Protein 6QRL (pdb70)

Radius of gyration: 19.52 Å; Cα contacts (8 Å, |Δi|>4): 516; chains: 2; bounding box: 52×49×50 Å

B-factor: mean 41.12, std 10.33, range [27.03, 91.19]

Sequence (240 aa):
AAPLEGRNVAIASPNAIVRAATARQIEAAGGRAYAAVDIASALAGAPADAVLLIDAALSGPRGALKPPAGRRSVVLLTPEQRDRIDRLKAAGFSGYLIKPLRAASLVAQVLQAVTADGVDDRIAAPLEGRNVAIASPNAIVRAATARQIEAAGGRAYAAVDIASALAGAPADAVLLIDAALSGPRGALKPPAGRRSVVLLTPEQRDRIDRLKAAGFSGYLIKPLRAASLVAQVLQAVTAD

InterPro domains:
  IPR001789 Signal transduction response regulator, receiver domain [PF00072] (382-491)
  IPR001789 Signal transduction response regulator, receiver domain [PS50110] (250-356)
  IPR001789 Signal transduction response regulator, receiver domain [PS50110] (381-495)
  IPR001789 Signal transduction response regulator, receiver domain [SM00448] (249-352)
  IPR001789 Signal transduction response regulator, receiver domain [SM00448] (380-491)
  IPR003594 Histidine kinase/HSP90-like ATPase domain [PF02518] (125-235)
  IPR003594 Histidine kinase/HSP90-like ATPase domain [SM00387] (124-236)
  IPR003661 Signal transduction histidine kinase, dimerisation/phosphoacceptor domain [PF00512] (16-77)
  IPR003661 Signal transduction histidine kinase, dimerisation/phosphoacceptor domain [SM00388] (13-78)
  IPR003661 Signal transduction histidine kinase, dimerisation/phosphoacceptor domain [cd00082] (16-74)
  IPR004358 Signal transduction histidine kinase-related protein, C-terminal [PR00344] (161-175)
  IPR004358 Signal transduction histidine kinase-related protein, C-terminal [PR00344] (179-189)
  IPR004358 Signal transduction histidine kinase-related protein, C-terminal [PR00344] (196-214)
  IPR004358 Signal transduction histidine kinase-related protein, C-terminal [PR00344] (220-233)
  IPR005467 Histidine kinase domain [PS50109] (20-236)
  IPR01100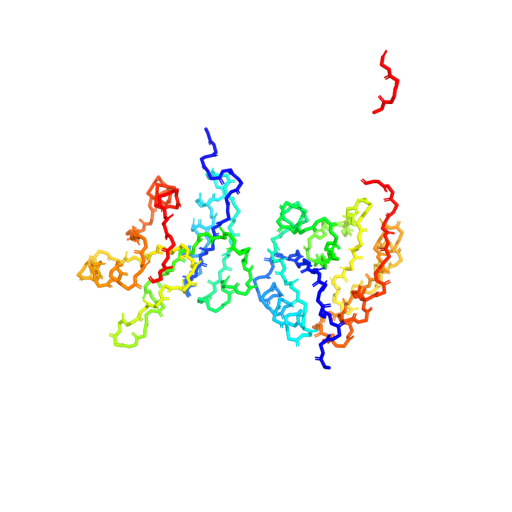6 CheY-like superfamily [SSF52172] (245-357)
  IPR011006 CheY-like superfamily [SSF52172] (378-495)
  IPR036097 Signal transduction histidine kinase, dimerisation/phosphoacceptor domain superfamily [SSF47384] (16-77)
  IPR036890 Histidine kinase/HSP90-like ATPase superfamily [G3DSA:3.30.565.10] (78-238)
  IPR0368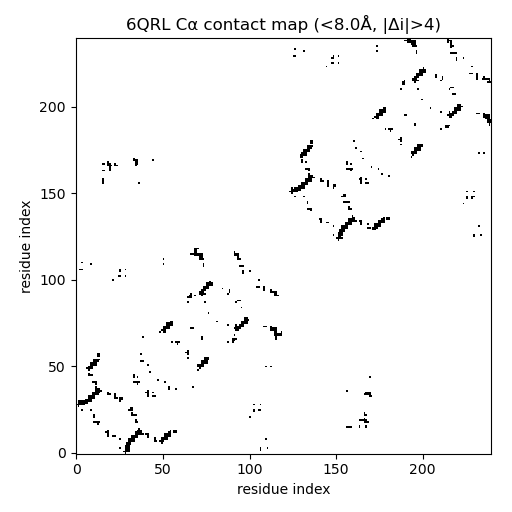90 Histidine kinase/HSP90-like ATPase superfamily [SSF55874] (67-234)

Organism: Caulobacter vibrioides (strain ATCC 19089 / CIP 103742 / CB 15) (NCBI:txid190650)

Foldseek 3Di:
DQLQAPAAAEEADLDPCLQVVVQVLQVVSNHHYFYHPHQVRSCVTTPPQYEYEYEQVRADPVSDDADDAFHFYEYEEAPVCVVCQVVVVVSFHQYYAHPVGDSVVVSVCRVRTDGGHDHDPPD/DLLQAPAEAEEADLDPVLLVVVQVLQVVSNYHYHYHPHDVCRCVGTDPQYEYEYEQVNAPPVSDDADDAFHFYEYEDEPVCVVCFVVVVVSFHQYYAYPVGDSVNSSVSRVRTDGGD

Secondary structure (DSSP, 8-state):
--TTTT-EEEEE-S-HHHHHHHHHHHHHTT-EEEEESSHHHHHHHS-TT-EEEEEGGGS-TT---PPPTTSBEEEEE-GGGGGGHHHHHHHT--EEEESSPPHHHHHHHHHT--BPS------/--TTTT-EEEEE-S-HHHHHHHHHHHHHTT-EEEEESSHHHHHHHS-TT-EEEEEGGG--TT---PPPTTSBEEEEE-GGGGGGHHHHHHHT--EEEESSPPHHHHHHHHHH--B--

Solvent-accessible surface area: 12494 Å² total; per-residue (Å²): 150,51,66,0,129,53,111,23,0,0,0,0,0,72,66,30,138,29,8,5,50,4,1,121,45,0,104,89,10,24,7,129,26,56,9,3,25,42,37,66,12,1,72,95,48,12,46,90,104,1,13,1,0,1,1,4,60,48,24,32,156,217,5,36,12,141,11,19,56,28,40,109,1,0,2,0,0,38,63,139,36,115,129,62,41,121,120,5,105,93,46,19,5,19,7,76,5,44,44,127,27,186,53,81,45,1,19,35,47,6,78,117,8,86,64,9,137,64,174,161,147,218,213,152,46,62,0,126,66,65,25,0,0,0,1,0,70,74,64,141,29,50,66,34,3,23,152,24,0,87,89,12,25,2,68,12,4,35,5,85,55,38,56,17,4,68,18,3,8,19,84,97,2,0,2,0,1,1,3,60,45,28,34,153,237,10,75,12,165,7,14,84,40,37,101,0,0,2,0,0,42,71,146,34,116,128,52,26,122,123,6,102,92,60,20,5,25,5,72,5,48,41,129,26,186,50,79,42,0,21,38,50,0,79,117,6,98,72,7,166

Nearest PDB structures (foldseek):
  6qrl-assembly2_B  TM=1.000E+00  e=4.612E-23  Caulobacter vibrioides CB15
  6qrj-assembly1_A-2  TM=9.540E-01  e=2.800E-18  Caulobacter vibrioides CB15
  1oxk-assembly1_B  TM=7.113E-01  e=3.167E-03  Saccharomyces cerevisiae
  4qyw-assembly1_A  TM=7.767E-01  e=2.687E-02  Thermotoga maritima MSB8
  2qr3-assembly1_A  TM=7.274E-01  e=1.707E-02  Bacteroides fragilis YCH46

Structure (mmCIF, N/CA/C/O backbone):
data_6QRL
#
_entry.id   6QRL
#
_cell.length_a   55.110
_cell.length_b   55.110
_cell.length_c   179.661
_cell.angle_alpha   90.000
_cell.angle_beta   90.000
_cell.angle_gamma   120.000
#
_symmetry.space_group_name_H-M   'P 32 2 1'
#
loop_
_entity.id
_entity.type
_entity.pdbx_description
1 polymer 'Hybrid kinase'
2 non-polymer "9,9'-[(2R,3R,3aS,5S,7aR,9R,10R,10aS,12S,14aR)-3,5,10,12-tetrahydroxy-5,12-dioxidooctahydro-2H,7H-difuro[3,2-d:3',2'-j][1,3,7,9,2,8]tetraoxadiphosphacyclododecine-2,9-diyl]bis(2-amino-1,9-dihydro-6H-purin-6-one)"
3 non-polymer 'SULFATE ION'
4 water water
#
loop_
_atom_site.group_PDB
_atom_site.id
_atom_site.type_symbol
_atom_site.label_atom_id
_atom_site.label_alt_id
_atom_site.label_comp_id
_atom_site.label_asym_id
_atom_site.label_entity_id
_atom_site.label_seq_id
_atom_site.pdbx_PDB_ins_code
_atom_site.Cartn_x
_atom_site.Cartn_y
_atom_site.Cartn_z
_atom_site.occupancy
_atom_site.B_iso_or_equiv
_atom_site.auth_seq_id
_atom_site.auth_comp_id
_atom_site.auth_asym_id
_atom_site.auth_atom_id
_atom_site.pdbx_PDB_model_num
ATOM 1 N N . ALA A 1 1 ? 5.942 15.046 82.681 1.00 88.82 243 ALA A N 1
ATOM 2 C CA . ALA A 1 1 ? 5.129 16.276 82.429 1.00 84.84 243 ALA A CA 1
ATOM 3 C C . ALA A 1 1 ? 6.028 17.465 82.018 1.00 83.22 243 ALA A C 1
ATOM 4 O O . ALA A 1 1 ? 5.533 18.613 82.107 1.00 88.58 243 ALA A O 1
ATOM 6 N N . ALA A 1 2 ? 7.277 17.223 81.572 1.00 78.00 244 ALA A N 1
ATOM 7 C CA . ALA A 1 2 ? 8.202 18.240 81.001 1.00 67.89 244 ALA A CA 1
ATOM 8 C C . ALA A 1 2 ? 8.734 17.744 79.659 1.00 62.25 244 ALA A C 1
ATOM 9 O O . ALA A 1 2 ? 9.917 17.399 79.531 1.00 60.08 244 ALA A O 1
ATOM 11 N N . PRO A 1 3 ? 7.875 17.673 78.619 1.00 56.42 245 PRO A N 1
ATOM 12 C CA . PRO A 1 3 ? 8.285 17.084 77.341 1.00 54.07 245 PRO A CA 1
ATOM 13 C C . PRO A 1 3 ? 9.346 17.905 76.591 1.00 51.27 245 PRO A C 1
ATOM 14 O O . PRO A 1 3 ? 9.951 17.370 75.709 1.00 49.87 245 PRO A O 1
ATOM 18 N N . LEU A 1 4 ? 9.553 19.176 76.955 1.00 50.56 246 LEU A N 1
ATOM 19 C CA . LEU A 1 4 ? 10.590 20.040 76.321 1.00 50.24 246 LEU A CA 1
ATOM 20 C C . LEU A 1 4 ? 11.814 20.199 77.236 1.00 54.20 246 LEU A C 1
ATOM 21 O O . LEU A 1 4 ? 12.626 21.132 76.966 1.00 57.43 246 LEU A O 1
ATOM 26 N N . GLU A 1 5 ? 11.974 19.370 78.272 1.00 55.06 247 GLU A N 1
ATOM 27 C CA . GLU A 1 5 ? 13.183 19.453 79.146 1.00 58.35 247 GLU A CA 1
ATOM 28 C C . GLU A 1 5 ? 14.450 19.454 78.265 1.00 54.60 247 GLU A C 1
ATOM 29 O O . GLU A 1 5 ? 14.611 18.555 77.455 1.00 51.03 247 GLU A O 1
ATOM 35 N N . GLY A 1 6 ? 15.301 20.469 78.417 1.00 54.39 248 GLY A N 1
ATOM 36 C CA . GLY A 1 6 ? 16.618 20.553 77.761 1.00 55.03 248 GLY A CA 1
ATOM 37 C C . GLY A 1 6 ? 16.500 21.035 76.323 1.00 54.71 248 GLY A C 1
ATOM 38 O O . GLY A 1 6 ? 17.483 20.824 75.567 1.00 57.18 248 GLY A O 1
ATOM 39 N N . ARG A 1 7 ? 15.335 21.572 75.916 1.00 48.19 249 ARG A N 1
ATOM 40 C CA . ARG A 1 7 ? 15.153 22.097 74.540 1.00 46.08 249 ARG A CA 1
ATOM 41 C C . ARG A 1 7 ? 15.117 23.628 74.564 1.00 43.70 249 ARG A C 1
ATOM 42 O O . ARG A 1 7 ? 14.498 24.198 75.488 1.00 42.70 249 ARG A O 1
ATOM 50 N N . ASN A 1 8 ? 15.772 24.249 73.583 1.00 42.18 250 ASN A N 1
ATOM 51 C CA . ASN A 1 8 ? 15.782 25.716 73.376 1.00 39.55 250 ASN A CA 1
ATOM 52 C C . ASN A 1 8 ? 14.778 26.082 72.279 1.00 37.47 250 ASN A C 1
ATOM 53 O O . ASN A 1 8 ? 14.774 25.439 71.225 1.00 36.10 250 ASN A O 1
ATOM 58 N N . VAL A 1 9 ? 13.930 27.073 72.545 1.00 36.00 251 VAL A N 1
ATOM 59 C CA . VAL A 1 9 ? 12.884 27.531 71.585 1.00 34.40 251 VAL A CA 1
ATOM 60 C C . VAL A 1 9 ? 12.869 29.057 71.599 1.00 33.15 251 VAL A C 1
ATOM 61 O O . VAL A 1 9 ? 12.639 29.625 72.696 1.00 33.49 251 VAL A O 1
ATOM 65 N N . ALA A 1 10 ? 13.098 29.681 70.449 1.00 32.84 252 ALA A N 1
ATOM 66 C CA . ALA A 1 10 ? 12.949 31.145 70.224 1.00 33.88 252 ALA A CA 1
ATOM 67 C C . ALA A 1 10 ? 11.525 31.470 69.774 1.00 33.64 252 ALA A C 1
ATOM 68 O O . ALA A 1 10 ? 10.901 30.630 69.059 1.00 31.69 252 ALA A O 1
ATOM 70 N N . ILE A 1 11 ? 11.015 32.635 70.165 1.00 34.21 253 ILE A N 1
ATOM 71 C CA . ILE A 1 11 ? 9.733 33.203 69.639 1.00 32.25 253 ILE A CA 1
ATOM 72 C C . ILE A 1 11 ? 10.059 34.579 69.059 1.00 33.28 253 ILE A C 1
ATOM 73 O O . ILE A 1 11 ? 10.475 35.445 69.811 1.00 33.39 253 ILE A O 1
ATOM 78 N N . ALA A 1 12 ? 10.031 34.691 67.735 1.00 31.05 254 ALA A N 1
ATOM 79 C CA . ALA A 1 12 ? 10.160 35.957 66.980 1.00 29.57 254 ALA A CA 1
ATOM 80 C C . ALA A 1 12 ? 8.762 36.498 66.685 1.00 29.12 254 ALA A C 1
ATOM 81 O O . ALA A 1 12 ? 8.012 35.902 65.892 1.00 30.98 254 ALA A O 1
ATOM 83 N N . SER A 1 13 ? 8.376 37.575 67.340 1.00 30.72 255 SER A N 1
ATOM 84 C CA . SER A 1 13 ? 7.055 38.211 67.134 1.00 29.97 255 SER A CA 1
ATOM 85 C C . SER A 1 13 ? 7.156 39.687 67.466 1.00 29.57 255 SER A C 1
ATOM 86 O O . SER A 1 13 ? 7.750 40.045 68.489 1.00 30.92 255 SER A O 1
ATOM 89 N N . PRO A 1 14 ? 6.502 40.559 66.673 1.00 29.24 256 PRO A N 1
ATOM 90 C CA . PRO A 1 14 ? 6.449 41.987 66.996 1.00 30.18 256 PRO A CA 1
ATOM 91 C C . PRO A 1 14 ? 5.400 42.266 68.081 1.00 31.74 256 PRO A C 1
ATOM 92 O O . PRO A 1 14 ? 5.314 43.368 68.498 1.00 30.91 256 PRO A O 1
ATOM 96 N N . ASN A 1 15 ? 4.605 41.260 68.468 1.00 32.38 257 ASN A N 1
ATOM 97 C CA . ASN A 1 15 ? 3.474 41.403 69.428 1.00 33.20 257 ASN A CA 1
ATOM 98 C C . ASN A 1 15 ? 3.934 40.997 70.836 1.00 32.72 257 ASN A C 1
ATOM 99 O O . ASN A 1 15 ? 4.305 39.833 71.023 1.00 30.57 257 ASN A O 1
ATOM 104 N N . ALA A 1 16 ? 3.899 41.918 71.805 1.00 33.75 258 ALA A N 1
ATOM 105 C CA . ALA A 1 16 ? 4.367 41.711 73.199 1.00 35.15 258 ALA A CA 1
ATOM 106 C C . ALA A 1 16 ? 3.586 40.556 73.856 1.00 35.11 258 ALA A C 1
ATOM 107 O O . ALA A 1 16 ? 4.206 39.735 74.558 1.00 31.86 258 ALA A O 1
ATOM 109 N N . ILE A 1 17 ? 2.270 40.500 73.625 1.00 33.95 259 ILE A N 1
ATOM 110 C CA . ILE A 1 17 ? 1.368 39.492 74.250 1.00 35.32 259 ILE A CA 1
ATOM 111 C C . ILE A 1 17 ? 1.732 38.114 73.687 1.00 32.88 259 ILE A C 1
ATOM 112 O O . ILE A 1 17 ? 1.807 37.170 74.458 1.00 33.23 259 ILE A O 1
ATOM 117 N N . VAL A 1 18 ? 1.964 37.993 72.385 1.00 31.79 260 VAL A N 1
ATOM 118 C CA . VAL A 1 18 ? 2.340 36.683 71.784 1.00 32.12 260 VAL A CA 1
ATOM 119 C C . VAL A 1 18 ? 3.720 36.283 72.317 1.00 31.47 260 VAL A C 1
ATOM 120 O O . VAL A 1 18 ? 3.911 35.095 72.630 1.00 33.68 260 VAL A O 1
ATOM 124 N N . ARG A 1 19 ? 4.687 37.202 72.386 1.00 31.23 261 ARG A N 1
ATOM 125 C CA . ARG A 1 19 ? 6.048 36.797 72.871 1.00 30.51 261 ARG A CA 1
ATOM 126 C C . ARG A 1 19 ? 5.919 36.276 74.311 1.00 31.59 261 ARG A C 1
ATOM 127 O O . ARG A 1 19 ? 6.482 35.256 74.576 1.00 32.85 261 ARG A O 1
ATOM 135 N N . ALA A 1 20 ? 5.207 36.978 75.203 1.00 34.36 262 ALA A N 1
ATOM 136 C CA . ALA A 1 20 ? 5.100 36.613 76.639 1.00 34.83 262 ALA A CA 1
ATOM 137 C C . ALA A 1 20 ? 4.301 35.310 76.806 1.00 34.07 262 ALA A C 1
ATOM 138 O O . ALA A 1 20 ? 4.767 34.442 77.568 1.00 33.08 262 ALA A O 1
ATOM 140 N N . ALA A 1 21 ? 3.160 35.177 76.119 1.00 34.46 263 ALA A N 1
ATOM 141 C CA . ALA A 1 21 ? 2.299 33.974 76.188 1.00 35.56 263 ALA A CA 1
ATOM 142 C C . ALA A 1 21 ? 3.050 32.747 75.677 1.00 33.39 263 ALA A C 1
ATOM 143 O O . ALA A 1 21 ? 2.914 31.678 76.312 1.00 34.24 263 ALA A O 1
ATOM 145 N N . THR A 1 22 ? 3.731 32.855 74.547 1.00 33.44 264 THR A N 1
ATOM 146 C CA . THR A 1 22 ? 4.463 31.718 73.942 1.00 32.56 264 THR A CA 1
ATOM 147 C C . THR A 1 22 ? 5.645 31.366 74.851 1.00 32.79 264 THR A C 1
ATOM 148 O O . THR A 1 22 ? 5.824 30.170 75.123 1.00 32.39 264 THR A O 1
ATOM 152 N N . ALA A 1 23 ? 6.387 32.350 75.366 1.00 32.66 265 ALA A N 1
ATOM 153 C CA . ALA A 1 23 ? 7.500 32.069 76.313 1.00 34.43 265 ALA A CA 1
ATOM 154 C C . ALA A 1 23 ? 6.963 31.330 77.557 1.00 35.25 265 ALA A C 1
ATOM 155 O O . ALA A 1 23 ? 7.598 30.337 77.997 1.00 36.84 265 ALA A O 1
ATOM 157 N N . ARG A 1 24 ? 5.808 31.732 78.097 1.00 35.15 266 ARG A N 1
ATOM 158 C CA . ARG A 1 24 ? 5.230 31.040 79.285 1.00 37.68 266 ARG A CA 1
ATOM 159 C C . ARG A 1 24 ? 4.855 29.588 78.926 1.00 36.41 266 ARG A C 1
ATOM 160 O O . ARG A 1 24 ? 5.106 28.715 79.766 1.00 34.90 266 ARG A O 1
ATOM 168 N N . GLN A 1 25 ? 4.320 29.326 77.718 1.00 36.90 267 GLN A N 1
ATOM 169 C CA . GLN A 1 25 ? 3.964 27.954 77.257 1.00 35.69 267 GLN A CA 1
ATOM 170 C C . GLN A 1 25 ? 5.232 27.123 77.089 1.00 35.51 267 GLN A C 1
ATOM 171 O O . GLN A 1 25 ? 5.212 25.966 77.540 1.00 35.30 267 GLN A O 1
ATOM 177 N N . ILE A 1 26 ? 6.305 27.701 76.526 1.00 34.32 268 ILE A N 1
ATOM 178 C CA . ILE A 1 26 ? 7.581 26.957 76.323 1.00 34.80 268 ILE A CA 1
ATOM 179 C C . ILE A 1 26 ? 8.079 26.509 77.698 1.00 38.46 268 ILE A C 1
ATOM 180 O O . ILE A 1 26 ? 8.389 25.332 77.833 1.00 37.44 268 ILE A O 1
ATOM 185 N N . GLU A 1 27 ? 8.132 27.438 78.671 1.00 40.17 269 GLU A N 1
ATOM 186 C CA . GLU A 1 27 ? 8.742 27.171 79.995 1.00 44.79 269 GLU A CA 1
ATOM 187 C C . GLU A 1 27 ? 7.871 26.206 80.813 1.00 44.05 269 GLU A C 1
ATOM 188 O O . GLU A 1 27 ? 8.463 25.379 81.510 1.00 44.41 269 GLU A O 1
ATOM 194 N N . ALA A 1 28 ? 6.540 26.287 80.735 1.00 41.80 270 ALA A N 1
ATOM 195 C CA . ALA A 1 28 ? 5.613 25.385 81.468 1.00 42.86 270 ALA A CA 1
ATOM 196 C C . ALA A 1 28 ? 5.761 23.933 80.970 1.00 42.24 270 ALA A C 1
ATOM 197 O O . ALA A 1 28 ? 5.561 23.018 81.787 1.00 43.22 270 ALA A O 1
ATOM 199 N N . ALA A 1 29 ? 6.146 23.731 79.705 1.00 41.72 271 ALA A N 1
ATOM 200 C CA . ALA A 1 29 ? 6.453 22.419 79.091 1.00 42.65 271 ALA A CA 1
ATOM 201 C C . ALA A 1 29 ? 7.903 21.986 79.382 1.00 44.80 271 ALA A C 1
ATOM 202 O O . ALA A 1 29 ? 8.290 20.903 78.909 1.00 46.69 271 ALA A O 1
ATOM 204 N N . GLY A 1 30 ? 8.674 22.761 80.151 1.00 44.18 272 GLY A N 1
ATOM 205 C CA . GLY A 1 30 ? 10.042 22.418 80.589 1.00 45.97 272 GLY A CA 1
ATOM 206 C C . GLY A 1 30 ? 11.133 22.955 79.671 1.00 45.91 272 GLY A C 1
ATOM 207 O O . GLY A 1 30 ? 12.306 22.706 79.957 1.00 49.00 272 GLY A O 1
ATOM 208 N N . GLY A 1 31 ? 10.791 23.687 78.611 1.00 45.14 273 GLY A N 1
ATOM 209 C CA . GLY A 1 31 ? 11.774 24.246 77.659 1.00 44.01 273 GLY A CA 1
ATOM 210 C C . GLY A 1 31 ? 12.394 25.539 78.156 1.00 43.46 273 GLY A C 1
ATOM 211 O O . GLY A 1 31 ? 11.925 26.060 79.180 1.00 42.38 273 GLY A O 1
ATOM 212 N N . ARG A 1 32 ? 13.408 26.041 77.444 1.00 44.50 274 ARG A N 1
ATOM 213 C CA . ARG A 1 32 ? 14.000 27.391 77.671 1.00 45.85 274 ARG A CA 1
ATOM 214 C C . ARG A 1 32 ? 13.580 28.305 76.519 1.00 41.97 274 ARG A C 1
ATOM 215 O O . ARG A 1 32 ? 13.812 27.909 75.348 1.00 38.38 274 ARG A O 1
ATOM 223 N N . ALA A 1 33 ? 12.999 29.468 76.852 1.00 39.33 275 ALA A N 1
ATOM 224 C CA . ALA A 1 33 ? 12.375 30.424 75.904 1.00 38.14 275 ALA A CA 1
ATOM 225 C C . ALA A 1 33 ? 13.332 31.582 75.612 1.00 36.14 275 ALA A C 1
ATOM 226 O O . ALA A 1 33 ? 13.927 32.082 76.559 1.00 36.30 275 ALA A O 1
ATOM 228 N N . TYR A 1 34 ? 13.460 31.970 74.345 1.00 33.26 276 TYR A N 1
ATOM 229 C CA . TYR A 1 34 ? 14.289 33.104 73.852 1.00 34.98 276 TYR A CA 1
ATOM 230 C C . TYR A 1 34 ? 13.384 34.052 73.052 1.00 33.89 276 TYR A C 1
ATOM 231 O O . TYR A 1 34 ? 13.096 33.756 71.893 1.00 34.06 276 TYR A O 1
ATOM 240 N N . ALA A 1 35 ? 12.882 35.119 73.686 1.00 33.44 277 ALA A N 1
ATOM 241 C CA . ALA A 1 35 ? 11.911 36.061 73.074 1.00 33.51 277 ALA A CA 1
ATOM 242 C C . ALA A 1 35 ? 12.662 37.071 72.206 1.00 34.02 277 ALA A C 1
ATOM 243 O O . ALA A 1 35 ? 13.683 37.577 72.660 1.00 33.74 277 ALA A O 1
ATOM 245 N N . ALA A 1 36 ? 12.194 37.339 70.995 1.00 33.16 278 ALA A N 1
ATOM 246 C CA . ALA A 1 36 ? 12.814 38.325 70.089 1.00 33.76 278 ALA A CA 1
ATOM 247 C C . ALA A 1 36 ? 11.751 39.071 69.280 1.00 32.13 278 ALA A C 1
ATOM 248 O O . ALA A 1 36 ? 10.655 38.501 69.044 1.00 30.37 278 ALA A O 1
ATOM 250 N N . VAL A 1 37 ? 12.062 40.275 68.793 1.00 32.07 279 VAL A N 1
ATOM 251 C CA . VAL A 1 37 ? 11.050 41.070 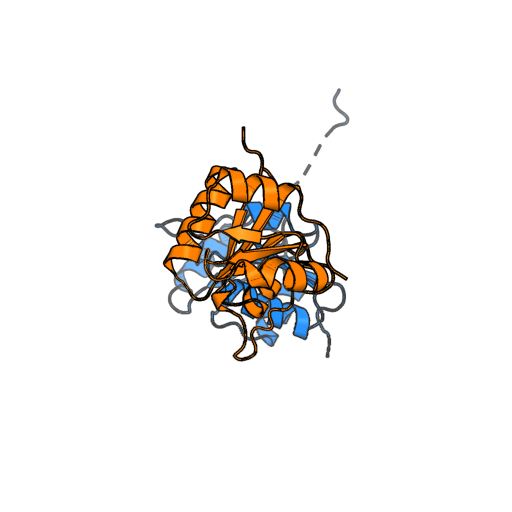68.027 1.00 34.24 279 VAL A CA 1
ATOM 252 C C . VAL A 1 37 ? 11.008 40.654 66.555 1.00 34.55 279 VAL A C 1
ATOM 253 O O . VAL A 1 37 ? 10.039 41.013 65.900 1.00 33.27 279 VAL A O 1
ATOM 257 N N . ASP A 1 38 ? 12.025 39.965 66.029 1.00 34.05 280 ASP A N 1
ATOM 258 C CA . ASP A 1 38 ? 12.062 39.621 64.570 1.00 35.40 280 ASP A CA 1
ATOM 259 C C . ASP A 1 38 ? 13.054 38.481 64.326 1.00 33.92 280 ASP A C 1
ATOM 260 O O . ASP A 1 38 ? 13.702 38.045 65.286 1.00 34.81 280 ASP A O 1
ATOM 265 N N . ILE A 1 39 ? 13.200 38.025 63.092 1.00 33.10 281 ILE A N 1
ATOM 266 C CA . ILE A 1 39 ? 14.080 36.869 62.777 1.00 34.32 281 ILE A CA 1
ATOM 267 C C . ILE A 1 39 ? 15.547 37.215 63.080 1.00 35.83 281 ILE A C 1
ATOM 268 O O . ILE A 1 39 ? 16.198 36.395 63.755 1.00 36.98 281 ILE A O 1
ATOM 273 N N . ALA A 1 40 ? 16.058 38.362 62.630 1.00 37.42 282 ALA A N 1
ATOM 274 C CA . ALA A 1 40 ? 17.473 38.731 62.903 1.00 38.70 282 ALA A CA 1
ATOM 275 C C . ALA A 1 40 ? 17.727 38.684 64.423 1.00 38.23 282 ALA A C 1
ATOM 276 O O . ALA A 1 40 ? 18.700 38.061 64.833 1.00 37.00 282 ALA A O 1
ATOM 278 N N . SER A 1 41 ? 16.847 39.238 65.262 1.00 37.30 283 SER A N 1
ATOM 279 C CA . SER A 1 41 ? 17.101 39.328 66.720 1.00 38.56 283 SER A CA 1
ATOM 280 C C . SER A 1 41 ? 16.986 37.933 67.352 1.00 37.49 283 SER A C 1
ATOM 281 O O . SER A 1 41 ? 17.701 37.631 68.310 1.00 36.56 283 SER A O 1
ATOM 284 N N . ALA A 1 42 ? 16.147 37.055 66.810 1.00 36.26 284 ALA A N 1
ATOM 285 C CA . ALA A 1 42 ? 16.033 35.640 67.234 1.00 35.22 284 ALA A CA 1
ATOM 286 C C . ALA A 1 42 ? 17.340 34.894 66.924 1.00 37.16 284 ALA A C 1
ATOM 287 O O . ALA A 1 42 ? 17.823 34.169 67.797 1.00 40.16 284 ALA A O 1
ATOM 289 N N . LEU A 1 43 ? 17.932 35.103 65.754 1.00 37.97 285 LEU A N 1
ATOM 290 C CA . LEU A 1 43 ? 19.226 34.468 65.390 1.00 40.23 285 LEU A CA 1
ATOM 291 C C . LEU A 1 43 ? 20.331 34.990 66.316 1.00 42.20 285 LEU A C 1
ATOM 292 O O . LEU A 1 43 ? 21.154 34.187 66.741 1.00 42.70 285 LEU A O 1
ATOM 297 N N . ALA A 1 44 ? 20.341 36.278 66.645 1.00 41.63 286 ALA A N 1
ATOM 298 C CA . ALA A 1 44 ? 21.420 36.887 67.461 1.00 42.70 286 ALA A CA 1
ATOM 299 C C . ALA A 1 44 ? 21.261 36.469 68.925 1.00 42.66 286 ALA A C 1
ATOM 300 O O . ALA A 1 44 ? 22.266 36.416 69.594 1.00 44.01 286 ALA A O 1
ATOM 302 N N . GLY A 1 45 ? 20.044 36.198 69.408 1.00 41.02 287 GLY A N 1
ATOM 303 C CA . GLY A 1 45 ? 19.749 36.082 70.850 1.00 42.98 287 GLY A CA 1
ATOM 304 C C . GLY A 1 45 ? 19.548 34.645 71.323 1.00 42.14 287 GLY A C 1
ATOM 305 O O . GLY A 1 45 ? 19.514 34.412 72.561 1.00 42.33 287 GLY A O 1
ATOM 306 N N . ALA A 1 46 ? 19.378 33.704 70.398 1.00 40.95 288 ALA A N 1
ATOM 307 C CA . ALA A 1 46 ? 19.035 32.310 70.763 1.00 41.12 288 ALA A CA 1
ATOM 308 C C . ALA A 1 46 ? 20.225 31.398 70.484 1.00 40.78 288 ALA A C 1
ATOM 309 O O . ALA A 1 46 ? 21.026 31.652 69.585 1.00 39.79 288 ALA A O 1
ATOM 311 N N . PRO A 1 47 ? 20.367 30.300 71.255 1.00 42.13 289 PRO A N 1
ATOM 312 C CA . PRO A 1 47 ? 21.395 29.300 70.974 1.00 42.50 289 PRO A CA 1
ATOM 313 C C . PRO A 1 47 ? 21.245 28.775 69.546 1.00 41.47 289 PRO A C 1
ATOM 314 O O . PRO A 1 47 ? 20.124 28.776 69.021 1.00 38.12 289 PRO A O 1
ATOM 318 N N . ALA A 1 48 ? 22.346 28.299 68.968 1.00 42.73 290 ALA A N 1
ATOM 319 C CA . ALA A 1 48 ? 22.422 27.778 67.584 1.00 44.13 290 ALA A CA 1
ATOM 320 C C . ALA A 1 48 ? 21.464 26.585 67.370 1.00 43.30 290 ALA A C 1
ATOM 321 O O . ALA A 1 48 ? 21.051 26.361 66.217 1.00 43.41 290 ALA A O 1
ATOM 323 N N . ASP A 1 49 ? 21.125 25.818 68.406 1.00 43.83 291 ASP A N 1
ATOM 324 C CA . ASP A 1 49 ? 20.236 24.631 68.243 1.00 44.75 291 ASP A CA 1
ATOM 325 C C . ASP A 1 49 ? 18.758 25.015 68.451 1.00 41.92 291 ASP A C 1
ATOM 326 O O . ASP A 1 49 ? 17.923 24.150 68.277 1.00 42.05 291 ASP A O 1
ATOM 331 N N . ALA A 1 50 ? 18.416 26.267 68.782 1.00 38.87 292 ALA A N 1
ATOM 332 C CA . ALA A 1 50 ? 17.016 26.619 69.133 1.00 37.08 292 ALA A CA 1
ATOM 333 C C . ALA A 1 50 ? 16.100 26.367 67.934 1.00 36.17 292 ALA A C 1
ATOM 334 O O . ALA A 1 50 ? 16.472 26.721 66.773 1.00 35.54 292 ALA A O 1
ATOM 336 N N . VAL A 1 51 ? 14.919 25.809 68.185 1.00 35.33 293 VAL A N 1
ATOM 337 C CA . VAL A 1 51 ? 13.819 25.827 67.175 1.00 34.18 293 VAL A CA 1
ATOM 338 C C . VAL A 1 51 ? 13.225 27.235 67.180 1.00 32.60 293 VAL A C 1
ATOM 339 O O . VAL A 1 51 ? 12.995 27.754 68.291 1.00 33.39 293 VAL A O 1
ATOM 343 N N . LEU A 1 52 ? 12.963 27.811 66.012 1.00 32.28 294 LEU A N 1
ATOM 344 C CA . LEU A 1 52 ? 12.470 29.206 65.855 1.00 31.59 294 LEU A CA 1
ATOM 345 C C . LEU A 1 52 ? 10.964 29.203 65.596 1.00 31.49 294 LEU A C 1
ATOM 346 O O . LEU A 1 52 ? 10.547 28.634 64.576 1.00 32.42 294 LEU A O 1
ATOM 351 N N . LEU A 1 53 ? 10.170 29.729 66.528 1.00 30.02 295 LEU A N 1
ATOM 352 C CA . LEU A 1 53 ? 8.731 29.992 66.298 1.00 31.16 295 LEU A CA 1
ATOM 353 C C . LEU A 1 53 ? 8.660 31.415 65.722 1.00 31.01 295 LEU A C 1
ATOM 354 O O . LEU A 1 53 ? 9.085 32.363 66.404 1.00 29.02 295 LEU A O 1
ATOM 359 N N . ILE A 1 54 ? 8.218 31.535 64.474 1.00 29.18 296 ILE A N 1
ATOM 360 C CA . ILE A 1 54 ? 8.221 32.815 63.719 1.00 29.58 296 ILE A CA 1
ATOM 361 C C . ILE A 1 54 ? 6.777 33.197 63.434 1.00 29.82 296 ILE A C 1
ATOM 362 O O . ILE A 1 54 ? 6.132 32.472 62.668 1.00 29.22 296 ILE A O 1
ATOM 367 N N . ASP A 1 55 ? 6.332 34.313 64.005 1.00 29.03 297 ASP A N 1
ATOM 368 C CA . ASP A 1 55 ? 4.986 34.909 63.816 1.00 30.31 297 ASP A CA 1
ATOM 369 C C . ASP A 1 55 ? 4.825 35.370 62.365 1.00 30.00 297 ASP A C 1
ATOM 370 O O . ASP A 1 55 ? 5.632 36.175 61.924 1.00 29.11 297 ASP A O 1
ATOM 375 N N . ALA A 1 56 ? 3.810 34.876 61.642 1.00 29.99 298 ALA A N 1
ATOM 376 C CA . ALA A 1 56 ? 3.489 35.337 60.266 1.00 31.12 298 ALA A CA 1
ATOM 377 C C . ALA A 1 56 ? 3.178 36.841 60.243 1.00 30.86 298 ALA A C 1
ATOM 378 O O . ALA A 1 56 ? 3.185 37.431 59.145 1.00 31.66 298 ALA A O 1
ATOM 380 N N . ALA A 1 57 ? 2.892 37.474 61.378 1.00 29.99 299 ALA A N 1
ATOM 381 C CA . ALA A 1 57 ? 2.836 38.949 61.459 1.00 32.21 299 ALA A CA 1
ATOM 382 C C . ALA A 1 57 ? 4.130 39.590 60.916 1.00 33.25 299 ALA A C 1
ATOM 383 O O . ALA A 1 57 ? 4.063 40.753 60.532 1.00 35.20 299 ALA A O 1
ATOM 385 N N . LEU A 1 58 ? 5.258 38.872 60.870 1.00 30.25 300 LEU A N 1
ATOM 386 C CA . LEU A 1 58 ? 6.540 39.405 60.331 1.00 32.10 300 LEU A CA 1
ATOM 387 C C . LEU A 1 58 ? 6.619 39.322 58.807 1.00 34.15 300 LEU A C 1
ATOM 388 O O . LEU A 1 58 ? 7.607 39.824 58.290 1.00 35.90 300 LEU A O 1
ATOM 393 N N . SER A 1 59 ? 5.658 38.698 58.130 1.00 34.22 301 SER A N 1
ATOM 394 C CA . SER A 1 59 ? 5.620 38.590 56.649 1.00 36.18 301 SER A CA 1
ATOM 395 C C . SER A 1 59 ? 5.647 40.000 56.040 1.00 35.78 301 SER A C 1
ATOM 396 O O . SER A 1 59 ? 5.174 40.930 56.705 1.00 33.34 301 SER A O 1
ATOM 399 N N . GLY A 1 60 ? 6.149 40.127 54.808 1.00 35.29 302 GLY A N 1
ATOM 400 C CA . GLY A 1 60 ? 5.950 41.304 53.951 1.00 38.21 302 GLY A CA 1
ATOM 401 C C . GLY A 1 60 ? 4.476 41.497 53.593 1.00 41.40 302 GLY A C 1
ATOM 402 O O . GLY A 1 60 ? 3.639 40.636 53.870 1.00 37.37 302 GLY A O 1
ATOM 403 N N . PRO A 1 61 ? 4.099 42.664 53.019 1.00 44.62 303 PRO A N 1
ATOM 404 C CA . PRO A 1 61 ? 2.694 42.954 52.717 1.00 47.84 303 PRO A CA 1
ATOM 405 C C . PRO A 1 61 ? 2.017 41.887 51.836 1.00 51.13 303 PRO A C 1
ATOM 406 O O . PRO A 1 61 ? 0.846 41.641 52.008 1.00 50.78 303 PRO A O 1
ATOM 410 N N . ARG A 1 62 ? 2.783 41.295 50.916 1.00 52.40 304 ARG A N 1
ATOM 411 C CA . ARG A 1 62 ? 2.325 40.248 49.969 1.00 55.08 304 ARG A CA 1
ATOM 412 C C . ARG A 1 62 ? 2.544 38.841 50.558 1.00 50.55 304 ARG A C 1
ATOM 413 O O . ARG A 1 62 ? 2.253 37.868 49.845 1.00 49.09 304 ARG A O 1
ATOM 421 N N . GLY A 1 63 ? 3.025 38.726 51.798 1.00 43.82 305 GLY A N 1
ATOM 422 C CA . GLY A 1 63 ? 3.074 37.457 52.548 1.00 41.29 305 GLY A CA 1
ATOM 423 C C . GLY A 1 63 ? 4.397 36.708 52.423 1.00 41.53 305 GLY A C 1
ATOM 424 O O . GLY A 1 63 ? 4.429 35.555 52.912 1.00 42.10 305 GLY A O 1
ATOM 425 N N . ALA A 1 64 ? 5.468 37.302 51.871 1.00 39.81 306 ALA A N 1
ATOM 426 C CA . ALA A 1 64 ? 6.836 36.708 51.852 1.00 40.49 306 ALA A CA 1
ATOM 427 C C . ALA A 1 64 ? 7.383 36.566 53.274 1.00 39.13 306 ALA A C 1
ATOM 428 O O . ALA A 1 64 ? 7.323 37.526 54.029 1.00 37.40 306 ALA A O 1
ATOM 430 N N . LEU A 1 65 ? 7.890 35.384 53.613 1.00 39.49 307 LEU A N 1
ATOM 431 C CA . LEU A 1 65 ? 8.432 35.077 54.952 1.00 39.83 307 LEU A CA 1
ATOM 432 C C . LEU A 1 65 ? 9.481 33.986 54.739 1.00 40.85 307 LEU A C 1
ATOM 433 O O . LEU A 1 65 ? 9.075 32.865 54.346 1.00 41.08 307 LEU A O 1
ATOM 438 N N . LYS A 1 66 ? 10.752 34.307 54.952 1.00 42.70 308 LYS A N 1
ATOM 439 C CA . LYS A 1 66 ? 11.877 33.370 54.698 1.00 45.41 308 LYS A CA 1
ATOM 440 C C . LYS A 1 66 ? 12.320 32.792 56.036 1.00 41.20 308 LYS A C 1
ATOM 441 O O . LYS A 1 66 ? 12.833 33.503 56.895 1.00 43.33 308 LYS A O 1
ATOM 447 N N . PRO A 1 67 ? 12.211 31.471 56.227 1.00 36.28 309 PRO A N 1
ATOM 448 C CA . PRO A 1 67 ? 12.787 30.834 57.400 1.00 36.51 309 PRO A CA 1
ATOM 449 C C . PRO A 1 67 ? 14.306 30.824 57.206 1.00 36.66 309 PRO A C 1
ATOM 450 O O . PRO A 1 67 ? 14.789 30.610 56.102 1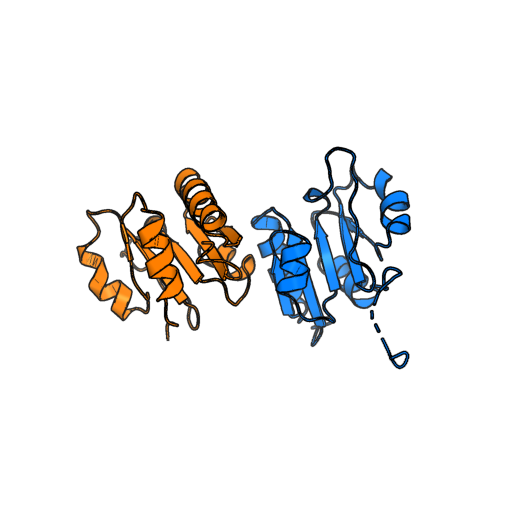.00 34.40 309 PRO A O 1
ATOM 454 N N . PRO A 1 68 ? 15.119 31.102 58.239 1.00 36.81 310 PRO A N 1
ATOM 455 C CA . PRO A 1 68 ? 16.576 31.074 58.076 1.00 37.48 310 PRO A CA 1
ATOM 456 C C . PRO A 1 68 ? 17.110 29.714 57.589 1.00 38.57 310 PRO A C 1
ATOM 457 O O . PRO A 1 68 ? 16.723 28.653 58.109 1.00 37.38 310 PRO A O 1
ATOM 461 N N . ALA A 1 69 ? 18.014 29.761 56.618 1.00 39.37 311 ALA A N 1
ATOM 462 C CA . ALA A 1 69 ? 18.674 28.574 56.034 1.00 40.74 311 ALA A CA 1
ATOM 463 C C . ALA A 1 69 ? 19.387 27.793 57.147 1.00 40.74 311 ALA A C 1
ATOM 464 O O . ALA A 1 69 ? 20.005 28.407 58.038 1.00 39.63 311 ALA A O 1
ATOM 466 N N . GLY A 1 70 ? 19.263 26.468 57.117 1.00 41.29 312 GLY A N 1
ATOM 467 C CA . GLY A 1 70 ? 19.960 25.551 58.029 1.00 40.74 312 GLY A CA 1
ATOM 468 C C . GLY A 1 70 ? 19.378 25.569 59.429 1.00 39.56 312 GLY A C 1
ATOM 469 O O . GLY A 1 70 ? 19.963 24.922 60.313 1.00 41.24 312 GLY A O 1
ATOM 470 N N . ARG A 1 71 ? 18.246 26.240 59.648 1.00 36.71 313 ARG A N 1
ATOM 471 C CA . ARG A 1 71 ? 17.579 26.274 60.972 1.00 35.89 313 ARG A CA 1
ATOM 472 C C . ARG A 1 71 ? 16.240 25.534 60.895 1.00 35.35 313 ARG A C 1
ATOM 473 O O . ARG A 1 71 ? 15.758 25.237 59.766 1.00 34.60 313 ARG A O 1
ATOM 481 N N . ARG A 1 72 ? 15.695 25.213 62.065 1.00 33.96 314 ARG A N 1
ATOM 482 C CA . ARG A 1 72 ? 14.397 24.507 62.249 1.00 33.52 314 ARG A CA 1
ATOM 483 C C . ARG A 1 72 ? 13.353 25.549 62.678 1.00 32.21 314 ARG A C 1
ATOM 484 O O . ARG A 1 72 ? 13.508 26.119 63.777 1.00 30.86 314 ARG A O 1
ATOM 492 N N . SER A 1 73 ? 12.395 25.853 61.800 1.00 31.26 315 SER A N 1
ATOM 493 C CA . SER A 1 73 ? 11.423 26.959 62.011 1.00 30.40 315 SER A CA 1
ATOM 494 C C . SER A 1 73 ? 9.998 26.476 61.815 1.00 30.04 315 SER A C 1
ATOM 495 O O . SER A 1 73 ? 9.761 25.666 60.929 1.00 30.71 315 SER A O 1
ATOM 498 N N . VA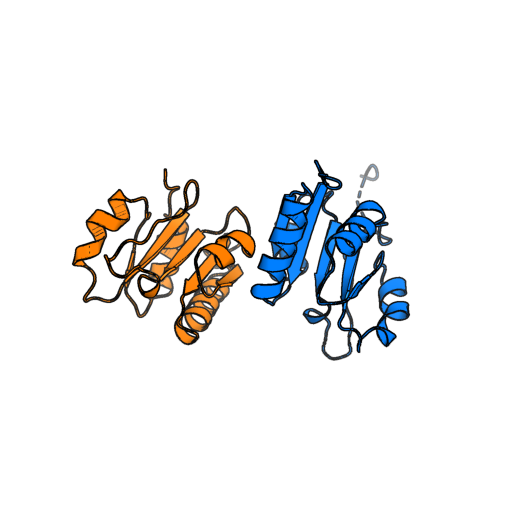L A 1 74 ? 9.108 26.994 62.646 1.00 30.40 316 VAL A N 1
ATOM 499 C CA . VAL A 1 74 ? 7.642 26.766 62.631 1.00 31.24 316 VAL A CA 1
ATOM 500 C C . VAL A 1 74 ? 6.983 28.140 62.528 1.00 31.79 316 VAL A C 1
ATOM 501 O O . VAL A 1 74 ? 7.330 28.999 63.351 1.00 31.71 316 VAL A O 1
ATOM 505 N N . VAL A 1 75 ? 6.014 28.306 61.634 1.00 29.10 317 VAL A N 1
ATOM 506 C CA . VAL A 1 75 ? 5.351 29.616 61.436 1.00 29.13 317 VAL A CA 1
ATOM 507 C C . VAL A 1 75 ? 4.054 29.652 62.264 1.00 30.19 317 VAL A C 1
ATOM 508 O O . VAL A 1 75 ? 3.317 28.641 62.248 1.00 30.54 317 VAL A O 1
ATOM 512 N N . LEU A 1 76 ? 3.753 30.791 62.891 1.00 29.06 318 LEU A N 1
ATOM 513 C CA . LEU A 1 76 ? 2.469 31.037 63.615 1.00 32.11 318 LEU A CA 1
ATOM 514 C C . LEU A 1 76 ? 1.481 31.740 62.673 1.00 31.93 318 LEU A C 1
ATOM 515 O O . LEU A 1 76 ? 1.785 32.854 62.215 1.00 31.43 318 LEU A O 1
ATOM 520 N N . LEU A 1 77 ? 0.303 31.151 62.468 1.00 31.00 319 LEU A N 1
ATOM 521 C CA . LEU A 1 77 ? -0.713 31.580 61.477 1.00 33.15 319 LEU A CA 1
ATOM 522 C C . LEU A 1 77 ? -2.046 31.821 62.183 1.00 34.97 319 LEU A C 1
ATOM 523 O O . LEU A 1 77 ? -2.342 31.100 63.155 1.00 34.08 319 LEU A O 1
ATOM 528 N N . THR A 1 78 ? -2.860 32.743 61.677 1.00 34.71 320 THR A N 1
ATOM 529 C CA . THR A 1 78 ? -4.308 32.776 61.996 1.00 37.49 320 THR A CA 1
ATOM 530 C C . THR A 1 78 ? -4.981 31.669 61.188 1.00 39.57 320 THR A C 1
ATOM 531 O O . THR A 1 78 ? -4.442 31.233 60.166 1.00 36.63 320 THR A O 1
ATOM 535 N N . PRO A 1 79 ? -6.178 31.201 61.599 1.00 42.35 321 PRO A N 1
ATOM 536 C CA . PRO A 1 79 ? -6.942 30.254 60.789 1.00 43.48 321 PRO A CA 1
ATOM 537 C C . PRO A 1 79 ? -7.215 30.754 59.369 1.00 43.97 321 PRO A C 1
ATOM 538 O O . PRO A 1 79 ? -7.220 29.938 58.451 1.00 47.52 321 PRO A O 1
ATOM 542 N N . GLU A 1 80 ? -7.355 32.068 59.184 1.00 45.81 322 GLU A N 1
ATOM 543 C CA . GLU A 1 80 ? -7.610 32.683 57.848 1.00 49.49 322 GLU A CA 1
ATOM 544 C C . GLU A 1 80 ? -6.358 32.576 56.961 1.00 45.25 322 GLU A C 1
ATOM 545 O O . GLU A 1 80 ? -6.492 32.796 55.760 1.00 46.54 322 GLU A O 1
ATOM 551 N N . GLN A 1 81 ? -5.178 32.296 57.511 1.00 39.82 323 GLN A N 1
ATOM 552 C CA . GLN A 1 81 ? -3.906 32.291 56.724 1.00 40.62 323 GLN A CA 1
ATOM 553 C C . GLN A 1 81 ? -3.460 30.857 56.396 1.00 40.33 323 GLN A C 1
ATOM 554 O O . GLN A 1 81 ? -2.327 30.694 55.952 1.00 37.93 323 GLN A O 1
ATOM 560 N N . ARG A 1 82 ? -4.346 29.862 56.511 1.00 43.54 324 ARG A N 1
ATOM 561 C CA . ARG A 1 82 ? -4.040 28.447 56.166 1.00 44.44 324 ARG A CA 1
ATOM 562 C C . ARG A 1 82 ? -3.766 28.316 54.671 1.00 42.21 324 ARG A C 1
ATOM 563 O O . ARG A 1 82 ? -3.009 27.416 54.311 1.00 41.55 324 ARG A O 1
ATOM 571 N N . ASP A 1 83 ? -4.309 29.205 53.843 1.00 42.43 325 ASP A N 1
ATOM 572 C CA . ASP A 1 83 ? -4.069 29.200 52.371 1.00 43.54 325 ASP A CA 1
ATOM 573 C C . ASP A 1 83 ? -2.572 29.377 52.086 1.00 39.70 325 ASP A C 1
ATOM 574 O O . ASP A 1 83 ? -2.170 29.019 50.995 1.00 43.23 325 ASP A O 1
ATOM 579 N N . ARG A 1 84 ? -1.766 29.855 53.037 1.00 36.87 326 ARG A N 1
ATOM 580 C CA . ARG A 1 84 ? -0.312 30.076 52.833 1.00 37.94 326 ARG A CA 1
ATOM 581 C C . ARG A 1 84 ? 0.528 28.836 53.135 1.00 35.10 326 ARG A C 1
ATOM 582 O O . ARG A 1 84 ? 1.743 28.885 52.903 1.00 31.38 326 ARG A O 1
ATOM 590 N N . ILE A 1 85 ? -0.054 27.762 53.642 1.00 35.60 327 ILE A N 1
ATOM 591 C CA . ILE A 1 85 ? 0.748 26.599 54.124 1.00 37.35 327 ILE A CA 1
ATOM 592 C C . ILE A 1 85 ? 1.678 26.099 52.998 1.00 36.14 327 ILE A C 1
ATOM 593 O O . ILE A 1 85 ? 2.875 25.973 53.259 1.00 36.47 327 ILE A O 1
ATOM 598 N N . ASP A 1 86 ? 1.202 25.911 51.776 1.00 35.00 328 ASP A N 1
ATOM 599 C CA . ASP A 1 86 ? 2.057 25.324 50.700 1.00 35.74 328 ASP A CA 1
ATOM 600 C C . ASP A 1 86 ? 3.254 26.245 50.417 1.00 34.77 328 ASP A C 1
ATOM 601 O O . ASP A 1 86 ? 4.385 25.758 50.359 1.00 33.63 328 ASP A O 1
ATOM 606 N N . ARG A 1 87 ? 3.040 27.544 50.291 1.00 33.79 329 ARG A N 1
ATOM 607 C CA . ARG A 1 87 ? 4.119 28.521 50.045 1.00 34.66 329 ARG A CA 1
ATOM 608 C C . ARG A 1 87 ? 5.141 28.512 51.189 1.00 33.18 329 ARG A C 1
ATOM 609 O O . ARG A 1 87 ? 6.341 28.582 50.916 1.00 31.86 329 ARG A O 1
ATOM 617 N N . LEU A 1 88 ? 4.681 28.427 52.432 1.00 32.42 330 LEU A N 1
ATOM 618 C CA . LEU A 1 88 ? 5.581 28.510 53.615 1.00 32.86 330 LEU A CA 1
ATOM 619 C C . LEU A 1 88 ? 6.370 27.202 53.733 1.00 32.80 330 LEU A C 1
ATOM 620 O O . LEU A 1 88 ? 7.579 27.271 54.035 1.00 30.90 330 LEU A O 1
ATOM 625 N N . LYS A 1 89 ? 5.738 26.059 53.450 1.00 33.99 331 LYS A N 1
ATOM 626 C CA . LYS A 1 89 ? 6.483 24.773 53.388 1.00 36.60 331 LYS A CA 1
ATOM 627 C C . LYS A 1 89 ? 7.530 24.828 52.266 1.00 34.89 331 LYS A C 1
ATOM 628 O O . LYS A 1 89 ? 8.661 24.443 52.544 1.00 34.30 331 LYS A O 1
ATOM 634 N N . ALA A 1 90 ? 7.203 25.351 51.085 1.00 34.75 332 ALA A N 1
ATOM 635 C CA . ALA A 1 90 ? 8.154 25.487 49.947 1.00 36.71 332 ALA A CA 1
ATOM 636 C C . ALA A 1 90 ? 9.303 26.414 50.327 1.00 36.02 332 ALA A C 1
ATOM 637 O O . ALA A 1 90 ? 10.410 26.177 49.857 1.00 38.75 332 ALA A O 1
ATOM 639 N N . ALA A 1 91 ? 9.045 27.458 51.121 1.00 34.97 333 ALA A N 1
ATOM 640 C CA . ALA A 1 91 ? 10.086 28.381 51.626 1.00 34.85 333 ALA A CA 1
ATOM 641 C C . ALA A 1 91 ? 11.015 27.657 52.631 1.00 35.23 333 ALA A C 1
ATOM 642 O O . ALA A 1 91 ? 12.101 28.146 52.871 1.00 34.89 333 ALA A O 1
ATOM 644 N N . GLY A 1 92 ? 10.606 26.541 53.227 1.00 35.01 334 GLY A N 1
ATOM 645 C CA . GLY A 1 92 ? 11.469 25.740 54.121 1.00 35.59 334 GLY A CA 1
ATOM 646 C C . GLY A 1 92 ? 10.954 25.618 55.562 1.00 33.98 334 GLY A C 1
ATOM 647 O O . GLY A 1 92 ? 11.673 25.084 56.407 1.00 32.35 334 GLY A O 1
ATOM 648 N N . PHE A 1 93 ? 9.778 26.137 55.889 1.00 31.94 335 PHE A N 1
ATOM 649 C CA . PHE A 1 93 ? 9.191 25.952 57.239 1.00 31.07 335 PHE A CA 1
ATOM 650 C C . PHE A 1 93 ? 8.888 24.469 57.494 1.00 31.98 335 PHE A C 1
ATOM 651 O O . PHE A 1 93 ? 8.386 23.769 56.622 1.00 32.77 335 PHE A O 1
ATOM 659 N N . SER A 1 94 ? 9.180 24.009 58.696 1.00 30.27 336 SER A N 1
ATOM 660 C CA . SER A 1 94 ? 8.969 22.606 59.128 1.00 32.00 336 SER A CA 1
ATOM 661 C C . SER A 1 94 ? 7.466 22.327 59.256 1.00 33.13 336 SER A C 1
ATOM 662 O O . SER A 1 94 ? 7.021 21.232 58.937 1.00 34.72 336 SER A O 1
ATOM 665 N N . GLY A 1 95 ? 6.716 23.304 59.739 1.00 32.63 337 GLY A N 1
ATOM 666 C CA . GLY A 1 95 ? 5.293 23.167 60.085 1.00 32.57 337 GLY A CA 1
ATOM 667 C C . GLY A 1 95 ? 4.727 24.509 60.519 1.00 31.10 337 GLY A C 1
ATOM 668 O O . GLY A 1 95 ? 5.414 25.550 60.411 1.00 30.05 337 GLY A O 1
ATOM 669 N N . TYR A 1 96 ? 3.487 24.482 60.951 1.00 31.03 338 TYR A N 1
ATOM 670 C CA . TYR A 1 96 ? 2.724 25.680 61.360 1.00 31.29 338 TYR A CA 1
ATOM 671 C C . TYR A 1 96 ? 2.042 25.374 62.697 1.00 31.51 338 TYR A C 1
ATOM 672 O O . TYR A 1 96 ? 1.860 24.190 63.060 1.00 30.49 338 TYR A O 1
ATOM 681 N N . LEU A 1 97 ? 1.686 26.438 63.398 1.00 29.53 339 LEU A N 1
ATOM 682 C CA . LEU A 1 97 ? 0.838 26.449 64.602 1.00 31.20 339 LEU A CA 1
ATOM 683 C C . LEU A 1 97 ? -0.236 27.502 64.361 1.00 32.50 339 LEU A C 1
ATOM 684 O O . LEU A 1 97 ? 0.114 28.574 63.809 1.00 32.26 339 LEU A O 1
ATOM 689 N N . ILE A 1 98 ? -1.466 27.219 64.768 1.00 34.52 340 ILE A N 1
ATOM 690 C CA . ILE A 1 98 ? -2.630 28.135 64.637 1.00 36.02 340 ILE A CA 1
ATOM 691 C C . ILE A 1 98 ? -2.747 28.934 65.935 1.00 38.93 340 ILE A C 1
ATOM 692 O O . ILE A 1 98 ? -2.767 28.320 67.011 1.00 37.49 340 ILE A O 1
ATOM 697 N N . LYS A 1 99 ? -2.797 30.265 65.814 1.00 39.84 341 LYS A N 1
ATOM 698 C CA . LYS A 1 99 ? -3.046 31.245 66.900 1.00 40.62 341 LYS A CA 1
ATOM 699 C C . LYS A 1 99 ? -4.543 31.268 67.183 1.00 42.40 341 LYS A C 1
ATOM 700 O O . LYS A 1 99 ? -5.327 31.380 66.252 1.00 44.33 341 LYS A O 1
ATOM 706 N N . PRO A 1 100 ? -5.009 31.124 68.448 1.00 43.45 342 PRO A N 1
ATOM 707 C CA . PRO A 1 100 ? -4.136 31.090 69.628 1.00 41.52 342 PRO A CA 1
ATOM 708 C C . PRO A 1 100 ? -3.548 29.685 69.863 1.00 37.78 342 PRO A C 1
ATOM 709 O O . PRO A 1 100 ? -4.298 28.749 69.706 1.00 36.97 342 PRO A O 1
ATOM 713 N N . LEU A 1 101 ? -2.265 29.582 70.251 1.00 36.85 343 LEU A N 1
ATOM 714 C CA . LEU A 1 101 ? -1.505 28.302 70.326 1.00 35.79 343 LEU A CA 1
ATOM 715 C C . LEU A 1 101 ? -2.023 27.406 71.457 1.00 34.57 343 LEU A C 1
ATOM 716 O O . LEU A 1 101 ? -2.248 27.896 72.605 1.00 31.70 343 LEU A O 1
ATOM 721 N N . ARG A 1 102 ? -2.122 26.118 71.177 1.00 34.39 344 ARG A N 1
ATOM 722 C CA . ARG A 1 102 ? -2.320 25.049 72.187 1.00 34.21 344 ARG A CA 1
ATOM 723 C C . ARG A 1 102 ? -0.949 24.533 72.616 1.00 34.21 344 ARG A C 1
ATOM 724 O O . ARG A 1 102 ? -0.151 24.192 71.725 1.00 33.74 344 ARG A O 1
ATOM 732 N N . ALA A 1 103 ? -0.701 24.442 73.919 1.00 35.64 345 ALA A N 1
ATOM 733 C CA . ALA A 1 103 ? 0.573 23.928 74.472 1.00 37.27 345 ALA A CA 1
ATOM 734 C C . ALA A 1 103 ? 0.950 22.614 73.786 1.00 37.61 345 ALA A C 1
ATOM 735 O O . ALA A 1 103 ? 2.095 22.480 73.369 1.00 36.94 345 ALA A O 1
ATOM 737 N N . ALA A 1 104 ? 0.029 21.646 73.718 1.00 37.88 346 ALA A N 1
ATOM 738 C CA . ALA A 1 104 ? 0.307 20.291 73.178 1.00 38.99 346 ALA A CA 1
ATOM 739 C C . ALA A 1 104 ? 0.771 20.384 71.715 1.00 36.90 346 ALA A C 1
ATOM 740 O O . ALA A 1 104 ? 1.637 19.602 71.316 1.00 34.47 346 ALA A O 1
ATOM 742 N N . SER A 1 105 ? 0.213 21.320 70.944 1.00 35.79 347 SER A N 1
ATOM 743 C CA . SER A 1 105 ? 0.542 21.498 69.512 1.00 34.55 347 SER A CA 1
ATOM 744 C C . SER A 1 105 ? 1.936 22.105 69.404 1.00 34.61 347 SER A C 1
ATOM 745 O O . SER A 1 105 ? 2.719 21.661 68.540 1.00 32.39 347 SER A O 1
ATOM 748 N N . LEU A 1 106 ? 2.223 23.100 70.245 1.00 34.68 348 LEU A N 1
ATOM 749 C CA . LEU A 1 106 ? 3.554 23.756 70.285 1.00 35.49 348 LEU A CA 1
ATOM 750 C C . LEU A 1 106 ? 4.611 22.675 70.552 1.00 34.48 348 LEU A C 1
ATOM 751 O O . LEU A 1 106 ? 5.589 22.586 69.785 1.00 32.55 348 LEU A O 1
ATOM 756 N N . VAL A 1 107 ? 4.385 21.852 71.573 1.00 36.20 349 VAL A N 1
ATOM 757 C CA . VAL A 1 107 ? 5.316 20.755 71.962 1.00 37.48 349 VAL A CA 1
ATOM 758 C C . VAL A 1 107 ? 5.548 19.808 70.771 1.00 38.38 349 VAL A C 1
ATOM 759 O O . VAL A 1 107 ? 6.706 19.515 70.462 1.00 38.47 349 VAL A O 1
ATOM 763 N N . ALA A 1 108 ? 4.493 19.314 70.126 1.00 38.22 350 ALA A N 1
ATOM 764 C CA . ALA A 1 108 ? 4.603 18.376 68.989 1.00 38.40 350 ALA A CA 1
ATOM 765 C C . ALA A 1 108 ? 5.407 19.034 67.859 1.00 37.08 350 ALA A C 1
ATOM 766 O O . ALA A 1 108 ? 6.311 18.376 67.366 1.00 37.15 350 ALA A O 1
ATOM 768 N N . GLN A 1 109 ? 5.152 20.300 67.480 1.00 36.47 351 GLN A N 1
ATOM 769 C CA . GLN A 1 109 ? 5.859 20.898 66.311 1.00 35.61 351 GLN A CA 1
ATOM 770 C C . GLN A 1 109 ? 7.330 21.204 66.655 1.00 36.45 351 GLN A C 1
ATOM 771 O O . GLN A 1 109 ? 8.174 21.114 65.758 1.00 36.42 351 GLN A O 1
ATOM 777 N N . VAL A 1 110 ? 7.641 21.518 67.909 1.00 34.38 352 VAL A N 1
ATOM 778 C CA . VAL A 1 110 ? 9.045 21.726 68.350 1.00 35.38 352 VAL A CA 1
ATOM 779 C C . VAL A 1 110 ? 9.779 20.379 68.356 1.00 37.89 352 VAL A C 1
ATOM 780 O O . VAL A 1 110 ? 10.912 20.331 67.822 1.00 36.24 352 VAL A O 1
ATOM 784 N N . LEU A 1 111 ? 9.166 19.323 68.904 1.00 38.17 353 LEU A N 1
ATOM 785 C CA . LEU A 1 111 ? 9.821 17.979 68.967 1.00 43.04 353 LEU A CA 1
ATOM 786 C C . LEU A 1 111 ? 10.089 17.429 67.562 1.00 43.10 353 LEU A C 1
ATOM 787 O O . LEU A 1 111 ? 11.126 16.769 67.407 1.00 44.40 353 LEU A O 1
ATOM 792 N N . GLN A 1 112 ? 9.225 17.705 66.582 1.00 41.70 354 GLN A N 1
ATOM 793 C CA . GLN A 1 112 ? 9.287 17.092 65.228 1.00 43.00 354 GLN A CA 1
ATOM 794 C C . GLN A 1 112 ? 9.972 18.020 64.224 1.00 39.96 354 GLN A C 1
ATOM 795 O O . GLN A 1 112 ? 10.019 17.640 63.052 1.00 37.87 354 GLN A O 1
ATOM 801 N N . ALA A 1 113 ? 10.399 19.218 64.632 1.00 37.99 355 ALA A N 1
ATOM 802 C CA . ALA A 1 113 ? 10.851 20.303 63.724 1.00 36.69 355 ALA A CA 1
ATOM 803 C C . ALA A 1 113 ? 12.056 19.830 62.885 1.00 38.58 355 ALA A C 1
ATOM 804 O O . ALA A 1 113 ? 13.003 19.238 63.465 1.00 39.00 355 ALA A O 1
ATOM 806 N N . VAL A 1 114 ? 12.020 20.094 61.578 1.00 37.83 356 VAL A N 1
ATOM 807 C CA . VAL A 1 114 ? 13.023 19.619 60.579 1.00 40.17 356 VAL A CA 1
ATOM 808 C C . VAL A 1 114 ? 13.688 20.870 60.010 1.00 40.12 356 VAL A C 1
ATOM 809 O O . VAL A 1 114 ? 13.076 21.982 60.090 1.00 38.57 356 VAL A O 1
ATOM 813 N N . THR A 1 115 ? 14.879 20.700 59.457 1.00 40.57 357 THR A N 1
ATOM 814 C CA . THR A 1 115 ? 15.735 21.803 58.977 1.00 41.93 357 THR A CA 1
ATOM 815 C C . THR A 1 115 ? 15.208 22.338 57.648 1.00 41.29 357 THR A C 1
ATOM 816 O O . THR A 1 115 ? 14.810 21.534 56.803 1.00 40.65 357 THR A O 1
ATOM 820 N N . ALA A 1 116 ? 15.299 23.646 57.437 1.00 39.57 358 ALA A N 1
ATOM 821 C CA . ALA A 1 116 ? 15.315 24.249 56.078 1.00 40.61 358 ALA A CA 1
ATOM 822 C C . ALA A 1 116 ? 16.620 23.875 55.353 1.00 41.82 358 ALA A C 1
ATOM 823 O O . ALA A 1 116 ? 17.628 23.685 56.025 1.00 42.29 358 ALA A O 1
ATOM 825 N N . ASP A 1 117 ? 16.616 23.864 54.022 1.00 45.36 359 ASP A N 1
ATOM 826 C CA . ASP A 1 117 ? 17.829 23.677 53.178 1.00 48.77 359 ASP A CA 1
ATOM 827 C C . ASP A 1 117 ? 18.819 24.835 53.421 1.00 50.15 359 ASP A C 1
ATOM 828 O O . ASP A 1 117 ? 18.386 25.879 53.955 1.00 49.06 359 ASP A O 1
ATOM 833 N N . GLY A 1 118 ? 20.088 24.673 52.999 1.00 52.38 360 GLY A N 1
ATOM 834 C CA . GLY A 1 118 ? 21.159 25.695 53.078 1.00 54.94 360 GLY A CA 1
ATOM 835 C C . GLY A 1 118 ? 21.983 25.504 54.339 1.00 59.62 360 GLY A C 1
ATOM 836 O O . GLY A 1 118 ? 21.777 24.473 55.006 1.00 60.50 360 GLY A O 1
ATOM 837 N N . VAL A 1 119 ? 22.849 26.457 54.713 1.00 66.90 361 VAL A N 1
ATOM 838 C CA . VAL A 1 119 ? 23.746 26.300 55.906 1.00 67.86 361 VAL A CA 1
ATOM 839 C C . VAL A 1 119 ? 23.454 27.392 56.945 1.00 62.95 361 VAL A C 1
ATOM 840 O O . VAL A 1 119 ? 23.454 28.561 56.556 1.00 62.53 361 VAL A O 1
ATOM 844 N N . ASP A 1 127 ? 37.835 26.498 54.729 1.00 73.19 369 ASP A N 1
ATOM 845 C CA . ASP A 1 127 ? 38.015 25.879 53.382 1.00 73.19 369 ASP A CA 1
ATOM 846 C C . ASP A 1 127 ? 39.485 25.502 53.164 1.00 76.19 369 ASP A C 1
ATOM 847 O O . ASP A 1 127 ? 40.359 26.396 53.298 1.00 80.12 369 ASP A O 1
ATOM 852 N N . ASP A 1 128 ? 39.745 24.235 52.803 1.00 76.29 370 ASP A N 1
ATOM 853 C CA . ASP A 1 128 ? 41.116 23.680 52.601 1.00 78.38 370 ASP A CA 1
ATOM 854 C C . ASP A 1 128 ? 41.805 24.379 51.422 1.00 77.31 370 ASP A C 1
ATOM 855 O O . ASP A 1 128 ? 43.040 24.300 51.342 1.00 77.63 370 ASP A O 1
ATOM 860 N N . ARG A 1 129 ? 41.034 25.010 50.531 1.00 73.09 371 ARG A N 1
ATOM 861 C CA . ARG A 1 129 ? 41.566 25.624 49.285 1.00 73.82 371 ARG A CA 1
ATOM 862 C C . ARG A 1 129 ? 42.180 26.999 49.589 1.00 76.30 371 ARG A C 1
ATOM 863 O O . ARG A 1 129 ? 41.397 27.958 49.746 1.00 76.46 371 ARG A O 1
ATOM 871 N N . ILE A 1 130 ? 43.510 27.085 49.669 1.00 80.37 372 ILE A N 1
ATOM 872 C CA . ILE A 1 130 ? 44.250 28.315 50.109 1.00 83.81 372 ILE A CA 1
ATOM 873 C C . ILE A 1 130 ? 44.827 29.031 48.876 1.00 83.92 372 ILE A C 1
ATOM 874 O O . ILE A 1 130 ? 45.850 28.691 48.313 1.00 85.99 372 ILE A O 1
ATOM 879 N N . ALA B 1 1 ? 27.562 57.590 65.836 1.00 80.37 243 ALA B N 1
ATOM 880 C CA . ALA B 1 1 ? 27.718 56.316 66.604 1.00 76.28 243 ALA B CA 1
ATOM 881 C C . ALA B 1 1 ? 26.336 55.669 66.854 1.00 72.12 243 ALA B C 1
ATOM 882 O O . ALA B 1 1 ? 25.271 56.316 66.632 1.00 69.31 243 ALA B O 1
ATOM 884 N N . ALA B 1 2 ? 26.351 54.388 67.232 1.00 64.24 244 ALA B N 1
ATOM 885 C CA . ALA B 1 2 ? 25.191 53.586 67.689 1.00 54.08 244 ALA B CA 1
ATOM 886 C C . ALA B 1 2 ? 25.599 53.041 69.042 1.00 49.54 244 ALA B C 1
ATOM 887 O O . ALA B 1 2 ? 26.074 51.925 69.137 1.00 47.99 244 ALA B O 1
ATOM 889 N N . PRO B 1 3 ? 25.530 53.855 70.112 1.00 47.58 245 PRO B N 1
ATOM 890 C CA . PRO B 1 3 ? 26.070 53.449 71.410 1.00 45.78 245 PRO B CA 1
ATOM 891 C C . PRO B 1 3 ? 25.314 52.271 72.045 1.00 42.07 245 PRO B C 1
ATOM 892 O O . PRO B 1 3 ? 25.851 51.665 72.920 1.00 41.36 245 PRO B O 1
ATOM 896 N N . LEU B 1 4 ? 24.088 51.976 71.605 1.00 40.60 246 LEU B N 1
ATOM 897 C CA . LEU B 1 4 ? 23.298 50.810 72.103 1.00 39.84 246 LEU B CA 1
ATOM 898 C C . LEU B 1 4 ? 23.315 49.653 71.101 1.00 41.44 246 LEU B C 1
ATOM 899 O O . LEU B 1 4 ? 22.541 48.711 71.289 1.00 42.02 246 LEU B O 1
ATOM 904 N N . GLU B 1 5 ? 24.165 49.702 70.085 1.00 46.64 247 GLU B N 1
ATOM 905 C CA . GLU B 1 5 ? 24.389 48.574 69.146 1.00 49.92 247 GLU B CA 1
ATOM 906 C C . GLU B 1 5 ? 24.555 47.277 69.951 1.00 48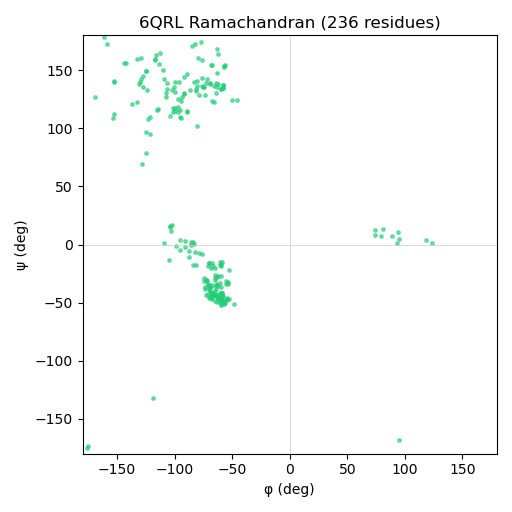.02 247 GLU B C 1
ATOM 907 O O . GLU B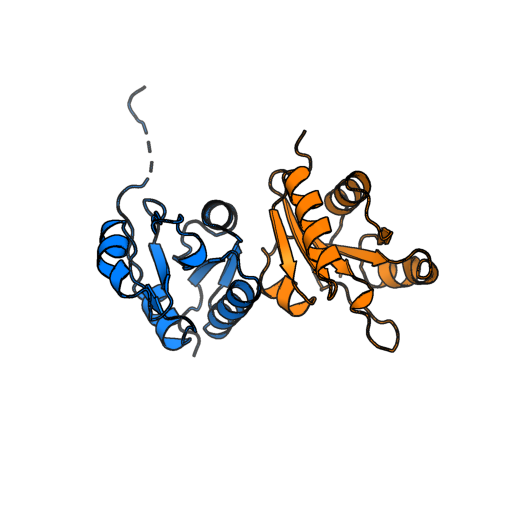 1 5 ? 25.430 47.209 70.845 1.00 46.56 247 GLU B O 1
ATOM 913 N N . GLY B 1 6 ? 23.733 46.277 69.643 1.00 46.20 248 GLY B N 1
ATOM 914 C CA . GLY B 1 6 ? 23.823 44.934 70.241 1.00 46.62 248 GLY B CA 1
ATOM 915 C C . GLY B 1 6 ? 23.211 44.858 71.625 1.00 45.50 248 GLY B C 1
ATOM 916 O O . GLY B 1 6 ? 23.342 43.790 72.238 1.00 48.01 248 GLY B O 1
ATOM 917 N N . ARG B 1 7 ? 22.539 45.911 72.097 1.00 42.52 249 ARG B N 1
ATOM 918 C CA . ARG B 1 7 ? 21.919 45.925 73.446 1.00 43.06 249 ARG B CA 1
ATOM 919 C C . ARG B 1 7 ? 20.390 45.873 73.316 1.00 39.63 249 ARG B C 1
ATOM 920 O O . ARG B 1 7 ? 19.799 46.475 72.360 1.00 36.86 249 ARG B O 1
ATOM 928 N N . ASN B 1 8 ? 19.764 45.139 74.239 1.00 37.13 250 ASN B N 1
ATOM 929 C CA . ASN B 1 8 ? 18.286 44.968 74.292 1.00 34.10 250 ASN B CA 1
ATOM 930 C C . ASN B 1 8 ? 17.802 45.798 75.473 1.00 31.83 250 ASN B C 1
ATOM 931 O O . ASN B 1 8 ? 18.445 45.764 76.531 1.00 30.62 250 ASN B O 1
ATOM 936 N N . VAL B 1 9 ? 16.742 46.561 75.268 1.00 29.57 251 VAL B N 1
ATOM 937 C CA . VAL B 1 9 ? 16.135 47.378 76.341 1.00 29.19 251 VAL B CA 1
ATOM 938 C C . VAL B 1 9 ? 14.628 47.152 76.322 1.00 31.10 251 VAL B C 1
ATOM 939 O O . VAL B 1 9 ? 14.001 47.384 75.262 1.00 30.50 251 VAL B O 1
ATOM 943 N N . ALA B 1 10 ? 14.084 46.710 77.457 1.00 32.52 252 ALA B N 1
ATOM 944 C CA . ALA B 1 10 ? 12.622 46.587 77.673 1.00 33.35 252 ALA B CA 1
ATOM 945 C C . ALA B 1 10 ? 12.097 47.877 78.304 1.00 33.00 252 ALA B C 1
ATOM 946 O O . ALA B 1 10 ? 12.840 48.530 79.092 1.00 36.18 252 ALA B O 1
ATOM 948 N N . ILE B 1 11 ? 10.884 48.289 77.933 1.00 32.33 253 ILE B N 1
ATOM 949 C CA . ILE B 1 11 ? 10.177 49.434 78.584 1.00 32.36 253 ILE B CA 1
ATOM 950 C C . ILE B 1 11 ? 8.861 48.883 79.129 1.00 32.12 253 ILE B C 1
ATOM 951 O O . ILE B 1 11 ? 8.028 48.456 78.312 1.00 36.29 253 ILE B O 1
ATOM 956 N N . ALA B 1 12 ? 8.749 48.790 80.453 1.00 28.19 254 ALA B N 1
ATOM 957 C CA . ALA B 1 12 ? 7.496 48.443 81.159 1.00 29.06 254 ALA B CA 1
ATOM 958 C C . ALA B 1 12 ? 6.782 49.735 81.579 1.00 30.82 254 ALA B C 1
ATOM 959 O O . ALA B 1 12 ? 7.274 50.464 82.480 1.00 31.01 254 ALA B O 1
ATOM 961 N N . SER B 1 13 ? 5.662 50.046 80.944 1.00 29.98 255 SER B N 1
ATOM 962 C CA . SER B 1 13 ? 4.872 51.252 81.289 1.00 31.95 255 SER B CA 1
ATOM 963 C C . SER B 1 13 ? 3.414 51.014 80.940 1.00 32.23 255 SER B C 1
ATOM 964 O O . SER B 1 13 ? 3.160 50.517 79.860 1.00 32.84 255 SER B O 1
ATOM 967 N N . PRO B 1 14 ? 2.454 51.466 81.766 1.00 33.95 256 PRO B N 1
ATOM 968 C CA . PRO B 1 14 ? 1.033 51.451 81.404 1.00 35.67 256 PRO B CA 1
ATOM 969 C C . PRO B 1 14 ? 0.674 52.571 80.411 1.00 35.59 256 PRO B C 1
ATOM 970 O O . PRO B 1 14 ? -0.412 52.550 79.936 1.00 36.79 256 PRO B O 1
ATOM 974 N N . ASN B 1 15 ? 1.587 53.506 80.129 1.00 34.14 257 ASN B N 1
ATOM 975 C CA . ASN B 1 15 ? 1.357 54.698 79.253 1.00 35.33 257 ASN B CA 1
ATOM 976 C C . ASN B 1 15 ? 1.821 54.385 77.815 1.00 34.30 257 ASN B C 1
ATOM 977 O O . ASN B 1 15 ? 3.031 54.147 77.628 1.00 31.62 257 ASN B O 1
ATOM 982 N N . ALA B 1 16 ? 0.895 54.373 76.843 1.00 35.70 258 ALA B N 1
ATOM 983 C CA . ALA B 1 16 ? 1.155 54.001 75.429 1.00 35.97 258 ALA B CA 1
ATOM 984 C C . ALA B 1 16 ? 2.206 54.933 74.812 1.00 35.78 258 ALA B C 1
ATOM 985 O O . ALA B 1 16 ? 3.101 54.463 74.069 1.00 32.95 258 ALA B O 1
ATOM 987 N N . ILE B 1 17 ? 2.101 56.224 75.101 1.00 37.36 259 ILE B N 1
ATOM 988 C CA . ILE B 1 17 ? 3.025 57.237 74.534 1.00 38.66 259 ILE B CA 1
ATOM 989 C C . ILE B 1 17 ? 4.427 57.035 75.118 1.00 36.77 259 ILE B C 1
ATOM 990 O O . ILE B 1 17 ? 5.389 57.123 74.354 1.00 38.19 259 ILE B O 1
ATOM 995 N N . VAL B 1 18 ? 4.572 56.750 76.403 1.00 34.59 260 VAL B N 1
ATOM 996 C CA . VAL B 1 18 ? 5.915 56.488 76.992 1.00 34.50 260 VAL B CA 1
ATOM 997 C C . VAL B 1 18 ? 6.496 55.232 76.329 1.00 32.27 260 VAL B C 1
ATOM 998 O O . VAL B 1 18 ? 7.704 55.235 76.023 1.00 31.40 260 VAL B O 1
ATOM 1002 N N . ARG B 1 19 ? 5.707 54.176 76.148 1.00 31.39 261 ARG B N 1
ATOM 1003 C CA . ARG B 1 19 ? 6.225 52.943 75.500 1.00 32.04 261 ARG B CA 1
ATOM 1004 C C . ARG B 1 19 ? 6.745 53.270 74.099 1.00 30.89 261 ARG B C 1
ATOM 1005 O O . ARG B 1 19 ? 7.848 52.823 73.803 1.00 32.28 261 ARG B O 1
ATOM 1013 N N . ALA B 1 20 ? 5.997 53.996 73.269 1.00 30.31 262 ALA B N 1
ATOM 1014 C CA . ALA B 1 20 ? 6.366 54.304 71.871 1.00 30.52 262 ALA B CA 1
ATOM 1015 C C . ALA B 1 20 ? 7.559 55.283 71.824 1.00 30.53 262 ALA B C 1
ATOM 1016 O O . ALA B 1 20 ? 8.475 55.061 71.020 1.00 30.59 262 ALA B O 1
ATOM 1018 N N . ALA B 1 21 ? 7.557 56.341 72.626 1.00 31.74 263 ALA B N 1
ATOM 1019 C CA . ALA B 1 21 ? 8.645 57.355 72.669 1.00 30.54 263 ALA B CA 1
ATOM 1020 C C . ALA B 1 21 ? 9.944 56.707 73.134 1.00 30.44 263 ALA B C 1
ATOM 1021 O O . ALA B 1 21 ? 11.011 56.998 72.524 1.00 31.51 263 ALA B O 1
ATOM 1023 N N . THR B 1 22 ? 9.883 55.868 74.172 1.00 27.60 264 THR B N 1
ATOM 1024 C CA . THR B 1 22 ? 11.082 55.191 74.714 1.00 27.03 264 THR B CA 1
ATOM 1025 C C . THR B 1 22 ? 11.596 54.211 73.658 1.00 27.55 264 THR B C 1
ATOM 1026 O O . THR B 1 22 ? 12.823 54.199 73.415 1.00 28.04 264 THR B O 1
ATOM 1030 N N . ALA B 1 23 ? 10.714 53.456 73.008 1.00 27.91 265 ALA B N 1
ATOM 1031 C CA . ALA B 1 23 ? 11.106 52.508 71.936 1.00 29.82 265 ALA B CA 1
ATOM 1032 C C . ALA B 1 23 ? 11.818 53.271 70.805 1.00 30.88 265 ALA B C 1
ATOM 1033 O O . ALA B 1 23 ? 12.883 52.806 70.351 1.00 31.61 265 ALA B O 1
ATOM 1035 N N . ARG B 1 24 ? 11.292 54.425 70.394 1.00 31.17 266 ARG B N 1
ATOM 1036 C CA . ARG B 1 24 ? 11.921 55.275 69.352 1.00 32.64 266 ARG B CA 1
ATOM 1037 C C . ARG B 1 24 ? 13.351 55.674 69.784 1.00 31.63 266 ARG B C 1
ATOM 1038 O O . ARG B 1 24 ? 14.284 55.563 68.950 1.00 31.47 266 ARG B O 1
ATOM 1046 N N . GLN B 1 25 ? 13.540 56.079 71.042 1.00 30.69 267 GLN B N 1
ATOM 1047 C CA . GLN B 1 25 ? 14.856 56.558 71.536 1.00 31.85 267 GLN B CA 1
ATOM 1048 C C . GLN B 1 25 ? 15.837 55.385 71.601 1.00 32.03 267 GLN B C 1
ATOM 1049 O O . GLN B 1 25 ? 16.994 55.563 71.177 1.00 33.08 267 GLN B O 1
ATOM 1055 N N . ILE B 1 26 ? 15.380 54.214 72.031 1.00 32.05 268 ILE B N 1
ATOM 1056 C CA . ILE B 1 26 ? 16.230 52.992 72.093 1.00 31.42 268 ILE B CA 1
ATOM 1057 C C . ILE B 1 26 ? 16.725 52.685 70.688 1.00 33.17 268 ILE B C 1
ATOM 1058 O O . ILE B 1 26 ? 17.953 52.493 70.541 1.00 34.56 268 ILE B O 1
ATOM 1063 N N . GLU B 1 27 ? 15.816 52.614 69.704 1.00 33.14 269 GLU B N 1
ATOM 1064 C CA . GLU B 1 27 ? 16.155 52.147 68.335 1.00 37.32 269 GLU B CA 1
ATOM 1065 C C . GLU B 1 27 ? 17.028 53.190 67.625 1.00 38.55 269 GLU B C 1
ATOM 1066 O O . GLU B 1 27 ? 17.942 52.752 66.869 1.00 37.65 269 GLU B O 1
ATOM 1072 N N . ALA B 1 28 ? 16.824 54.495 67.867 1.00 37.42 270 ALA B N 1
ATOM 1073 C CA . ALA B 1 28 ? 17.653 55.571 67.252 1.00 39.00 270 ALA B CA 1
ATOM 1074 C C . ALA B 1 28 ? 19.110 55.495 67.745 1.00 39.75 270 ALA B C 1
ATOM 1075 O O . ALA B 1 28 ? 20.018 55.873 67.006 1.00 41.88 270 ALA B O 1
ATOM 1077 N N . ALA B 1 29 ? 19.346 55.027 68.965 1.00 38.90 271 ALA B N 1
ATOM 1078 C CA . ALA B 1 29 ? 20.690 54.802 69.540 1.00 39.27 271 ALA B CA 1
ATOM 1079 C C . ALA B 1 29 ? 21.275 53.434 69.105 1.00 40.10 271 ALA B C 1
ATOM 1080 O O . ALA B 1 29 ? 22.386 53.116 69.554 1.00 41.98 271 ALA B O 1
ATOM 1082 N N . GLY B 1 30 ? 20.550 52.643 68.297 1.00 39.09 272 GLY B N 1
ATOM 1083 C CA . GLY B 1 30 ? 21.009 51.361 67.733 1.00 39.07 272 GLY B CA 1
ATOM 1084 C C . GLY B 1 30 ? 20.597 50.142 68.554 1.00 37.96 272 GLY B C 1
ATOM 1085 O O . GLY B 1 30 ? 21.015 49.018 68.210 1.00 37.85 272 GLY B O 1
ATOM 1086 N N . GLY B 1 31 ? 19.809 50.311 69.607 1.00 36.55 273 GLY B N 1
ATOM 1087 C CA . GLY B 1 31 ? 19.338 49.190 70.439 1.00 35.81 273 GLY B CA 1
ATOM 1088 C C . GLY B 1 31 ? 18.075 48.540 69.864 1.00 34.63 273 GLY B C 1
ATOM 1089 O O . GLY B 1 31 ? 17.533 49.052 68.885 1.00 34.44 273 GLY B O 1
ATOM 1090 N N . ARG B 1 32 ? 17.660 47.404 70.420 1.00 35.34 274 ARG B N 1
ATOM 1091 C CA . ARG B 1 32 ? 16.355 46.758 70.135 1.00 35.42 274 ARG B CA 1
ATOM 1092 C C . ARG B 1 32 ? 15.443 46.950 71.348 1.00 32.86 274 ARG B C 1
ATOM 1093 O O . ARG B 1 32 ? 15.895 46.664 72.479 1.00 30.87 274 ARG B O 1
ATOM 1101 N N . ALA B 1 33 ? 14.220 47.423 71.095 1.00 30.67 275 ALA B N 1
ATOM 1102 C CA . ALA B 1 33 ? 13.219 47.850 72.100 1.00 30.36 275 ALA B CA 1
ATOM 1103 C C . ALA B 1 33 ? 12.154 46.760 72.261 1.00 30.94 275 ALA B C 1
ATOM 1104 O O . ALA B 1 33 ? 11.657 46.257 71.223 1.00 30.74 275 ALA B O 1
ATOM 1106 N N . TYR B 1 34 ? 11.831 46.416 73.516 1.00 28.83 276 TYR B N 1
ATOM 1107 C CA . TYR B 1 34 ? 10.805 45.424 73.914 1.00 30.06 276 TYR B CA 1
ATOM 1108 C C . TYR B 1 34 ? 9.785 46.141 74.799 1.00 31.60 276 TYR B C 1
ATOM 1109 O O . TYR B 1 34 ? 10.063 46.293 75.990 1.00 32.99 276 TYR B O 1
ATOM 1118 N N . ALA B 1 35 ? 8.674 46.613 74.227 1.00 31.16 277 ALA B N 1
ATOM 1119 C CA . ALA B 1 35 ? 7.630 47.350 74.980 1.00 31.31 277 ALA B CA 1
ATOM 1120 C C . ALA B 1 35 ? 6.739 46.364 75.714 1.00 33.66 277 ALA B C 1
ATOM 1121 O O . ALA B 1 35 ? 6.351 45.386 75.111 1.00 36.71 277 ALA B O 1
ATOM 1123 N N . ALA B 1 36 ? 6.405 46.634 76.968 1.00 33.20 278 ALA B N 1
ATOM 1124 C CA . ALA B 1 36 ? 5.416 45.835 77.725 1.00 35.54 278 ALA B CA 1
ATOM 1125 C C . ALA B 1 36 ? 4.564 46.738 78.628 1.00 33.84 278 ALA B C 1
ATOM 1126 O O . ALA B 1 36 ? 5.016 47.834 78.998 1.00 30.86 278 ALA B O 1
ATOM 1128 N N . VAL B 1 37 ? 3.363 46.290 78.983 1.00 32.57 279 VAL B N 1
ATOM 1129 C CA . VAL B 1 37 ? 2.444 47.110 79.825 1.00 35.58 279 VAL B CA 1
ATOM 1130 C C . VAL B 1 37 ? 2.845 46.980 81.306 1.00 36.19 279 VAL B C 1
ATOM 1131 O O . VAL B 1 37 ? 2.385 47.822 82.087 1.00 37.75 279 VAL B O 1
ATOM 1135 N N . ASP B 1 38 ? 3.633 45.971 81.695 1.00 36.47 280 ASP B N 1
ATOM 1136 C CA . ASP B 1 38 ? 3.976 45.732 83.119 1.00 37.63 280 ASP B CA 1
ATOM 1137 C C . ASP B 1 38 ? 5.249 44.893 83.233 1.00 36.90 280 ASP B C 1
ATOM 1138 O O . ASP B 1 38 ? 5.766 44.405 82.209 1.00 35.78 280 ASP B O 1
ATOM 1143 N N . ILE B 1 39 ? 5.748 44.744 84.456 1.00 35.62 281 ILE B N 1
ATOM 1144 C CA . ILE B 1 39 ? 7.042 44.050 84.722 1.00 37.03 281 ILE B CA 1
ATOM 1145 C C . ILE B 1 39 ? 6.954 42.574 84.307 1.00 36.99 281 ILE B C 1
ATOM 1146 O O . ILE B 1 39 ? 7.865 42.108 83.603 1.00 36.80 281 ILE B O 1
ATOM 1151 N N . ALA B 1 40 ? 5.914 41.850 84.720 1.00 38.01 282 ALA B N 1
ATOM 1152 C CA . ALA B 1 40 ? 5.769 40.417 84.408 1.00 38.74 282 ALA B CA 1
ATOM 1153 C C . ALA B 1 40 ? 5.864 40.232 82.879 1.00 38.34 282 ALA B C 1
ATOM 1154 O O . ALA B 1 40 ? 6.687 39.394 82.417 1.00 38.88 282 ALA B O 1
ATOM 1156 N N . SER B 1 41 ? 5.151 41.030 82.089 1.00 37.79 283 SER B N 1
ATOM 1157 C CA . SER B 1 41 ? 5.106 40.856 80.617 1.00 38.25 283 SER B CA 1
ATOM 1158 C C . SER B 1 41 ? 6.472 41.197 80.006 1.00 37.50 283 SER B C 1
ATOM 1159 O O . SER B 1 41 ? 6.889 40.477 79.088 1.00 36.17 283 SER B O 1
ATOM 1162 N N . ALA B 1 42 ? 7.171 42.201 80.537 1.00 36.22 284 ALA B N 1
ATOM 1163 C CA . ALA B 1 42 ? 8.547 42.579 80.138 1.00 36.84 284 ALA B CA 1
ATOM 1164 C C . ALA B 1 42 ? 9.515 41.405 80.379 1.00 38.74 284 ALA B C 1
ATOM 1165 O O . ALA B 1 42 ? 10.296 41.108 79.496 1.00 41.77 284 ALA B O 1
ATOM 1167 N N . LEU B 1 43 ? 9.439 40.737 81.519 1.00 39.02 285 LEU B N 1
ATOM 1168 C CA . LEU B 1 43 ? 10.356 39.616 81.852 1.00 42.88 285 LEU B CA 1
ATOM 1169 C C . LEU B 1 43 ? 10.099 38.449 80.898 1.00 42.34 285 LEU B C 1
ATOM 1170 O O . LEU B 1 43 ? 11.082 37.839 80.439 1.00 42.42 285 LEU B O 1
ATOM 1175 N N . ALA B 1 44 ? 8.832 38.139 80.622 1.00 39.79 286 ALA B N 1
ATOM 1176 C CA . ALA B 1 44 ? 8.472 36.970 79.796 1.00 40.32 286 ALA B CA 1
ATOM 1177 C C . ALA B 1 44 ? 8.776 37.263 78.317 1.00 39.18 286 ALA B C 1
ATOM 1178 O O . ALA B 1 44 ? 9.167 36.336 77.620 1.00 43.06 286 ALA B O 1
ATOM 1180 N N . GLY B 1 45 ? 8.676 38.517 77.870 1.00 36.67 287 GLY B N 1
ATOM 1181 C CA . GLY B 1 45 ? 8.647 38.842 76.425 1.00 35.83 287 GLY B CA 1
ATOM 1182 C C . GLY B 1 45 ? 9.899 39.528 75.916 1.00 34.26 287 GLY B C 1
ATOM 1183 O O . GLY B 1 45 ? 9.900 39.899 74.713 1.00 34.87 287 GLY B O 1
ATOM 1184 N N . ALA B 1 46 ? 10.894 39.755 76.781 1.00 32.68 288 ALA B N 1
ATOM 1185 C CA . ALA B 1 46 ? 12.178 40.390 76.410 1.00 33.21 288 ALA B CA 1
ATOM 1186 C C . ALA B 1 46 ? 13.320 39.391 76.550 1.00 33.29 288 ALA B C 1
ATOM 1187 O O . ALA B 1 46 ? 13.245 38.447 77.326 1.00 33.69 288 ALA B O 1
ATOM 1189 N N . PRO B 1 47 ? 14.439 39.584 75.822 1.00 34.88 289 PRO B N 1
ATOM 1190 C CA . PRO B 1 47 ? 15.638 38.770 76.018 1.00 36.79 289 PRO B CA 1
ATOM 1191 C C . PRO B 1 47 ? 16.126 38.841 77.473 1.00 37.56 289 PRO B C 1
ATOM 1192 O O . PRO B 1 47 ? 15.940 39.854 78.119 1.00 36.33 289 PRO B O 1
ATOM 1196 N N . ALA B 1 48 ? 16.803 37.793 77.920 1.00 39.35 290 ALA B N 1
ATOM 1197 C CA . ALA B 1 48 ? 17.330 37.636 79.296 1.00 41.20 290 ALA B CA 1
ATOM 1198 C C . ALA B 1 48 ? 18.364 38.733 79.605 1.00 41.52 290 ALA B C 1
ATOM 1199 O O . ALA B 1 48 ? 18.536 39.058 80.773 1.00 42.60 290 ALA B O 1
ATOM 1201 N N . ASP B 1 49 ? 19.050 39.280 78.601 1.00 42.37 291 ASP B N 1
ATOM 1202 C CA . ASP B 1 49 ? 20.138 40.277 78.804 1.00 41.44 291 ASP B CA 1
ATOM 1203 C C . ASP B 1 49 ? 19.566 41.699 78.670 1.00 39.41 291 ASP B C 1
ATOM 1204 O O . ASP B 1 49 ? 20.368 42.654 78.626 1.00 39.22 291 ASP B O 1
ATOM 1209 N N . ALA B 1 50 ? 18.252 41.867 78.491 1.00 35.42 292 ALA B N 1
ATOM 1210 C CA . ALA B 1 50 ? 17.659 43.214 78.317 1.00 33.79 292 ALA B CA 1
ATOM 1211 C C . ALA B 1 50 ? 17.829 44.007 79.613 1.00 34.12 292 ALA B C 1
ATOM 1212 O O . ALA B 1 50 ? 17.537 43.479 80.674 1.00 35.15 292 ALA B O 1
ATOM 1214 N N . VAL B 1 51 ? 18.224 45.268 79.514 1.00 34.20 293 VAL B N 1
ATOM 1215 C CA . VAL B 1 51 ? 18.063 46.249 80.620 1.00 33.27 293 VAL B CA 1
ATOM 1216 C C . VAL B 1 51 ? 16.581 46.645 80.688 1.00 33.52 293 VAL B C 1
ATOM 1217 O O . VAL B 1 51 ? 16.004 46.918 79.622 1.00 31.57 293 VAL B O 1
ATOM 1221 N N . LEU B 1 52 ? 16.007 46.700 81.891 1.00 32.43 294 LEU B N 1
ATOM 1222 C CA . LEU B 1 52 ? 14.560 46.983 82.106 1.00 33.64 294 LEU B CA 1
ATOM 1223 C C . LEU B 1 52 ? 14.353 48.449 82.498 1.00 31.98 294 LEU B C 1
ATOM 1224 O O . LEU B 1 52 ? 14.870 48.854 83.555 1.00 34.87 294 LEU B O 1
ATOM 1229 N N . LEU B 1 53 ? 13.678 49.224 81.649 1.00 29.02 295 LEU B N 1
ATOM 1230 C CA . LEU B 1 53 ? 13.198 50.575 82.011 1.00 30.50 295 LEU B CA 1
ATOM 1231 C C . LEU B 1 53 ? 11.806 50.390 82.606 1.00 30.17 295 LEU B C 1
ATOM 1232 O O . LEU B 1 53 ? 10.914 49.904 81.886 1.00 28.77 295 LEU B O 1
ATOM 1237 N N . ILE B 1 54 ? 11.649 50.674 83.893 1.00 30.29 296 ILE B N 1
ATOM 1238 C CA . ILE B 1 54 ? 10.378 50.447 84.621 1.00 30.08 296 ILE B CA 1
ATOM 1239 C C . ILE B 1 54 ? 9.791 51.779 85.058 1.00 30.07 296 ILE B C 1
ATOM 1240 O O . ILE B 1 54 ? 10.404 52.439 85.904 1.00 30.40 296 ILE B O 1
ATOM 1245 N N . ASP B 1 55 ? 8.614 52.118 84.531 1.00 30.57 297 ASP B N 1
ATOM 1246 C CA . ASP B 1 55 ? 7.843 53.344 84.871 1.00 32.32 297 ASP B CA 1
ATOM 1247 C C . ASP B 1 55 ? 7.341 53.237 86.315 1.00 32.58 297 ASP B C 1
ATOM 1248 O O . ASP B 1 55 ? 6.638 52.268 86.633 1.00 33.45 297 ASP B O 1
ATOM 1253 N N . ALA B 1 56 ? 7.662 54.202 87.181 1.00 32.42 298 ALA B N 1
ATOM 1254 C CA . ALA B 1 56 ? 7.125 54.275 88.558 1.00 32.71 298 ALA B CA 1
ATOM 1255 C C . ALA B 1 56 ? 5.582 54.395 88.556 1.00 34.42 298 ALA B C 1
ATOM 1256 O O . ALA B 1 56 ? 4.967 54.179 89.617 1.00 34.87 298 ALA B O 1
ATOM 1258 N N . ALA B 1 57 ? 4.934 54.711 87.442 1.00 33.77 299 ALA B N 1
ATOM 1259 C CA . ALA B 1 57 ? 3.457 54.583 87.341 1.00 35.13 299 ALA B CA 1
ATOM 1260 C C . ALA B 1 57 ? 3.010 53.132 87.611 1.00 35.94 299 ALA B C 1
ATOM 1261 O O . ALA B 1 57 ? 1.817 52.937 87.847 1.00 36.35 299 ALA B O 1
ATOM 1263 N N . LEU B 1 58 ? 3.904 52.135 87.593 1.00 32.81 300 LEU B N 1
ATOM 1264 C CA . LEU B 1 58 ? 3.584 50.721 87.947 1.00 33.33 300 LEU B CA 1
ATOM 1265 C C . LEU B 1 58 ? 3.686 50.467 89.456 1.00 34.92 300 LEU B C 1
ATOM 1266 O O . LEU B 1 58 ? 3.531 49.310 89.859 1.00 34.59 300 LEU B O 1
ATOM 1271 N N . SER B 1 59 ? 3.978 51.478 90.269 1.00 34.37 301 SER B N 1
ATOM 1272 C CA . SER B 1 59 ? 4.104 51.328 91.745 1.00 34.85 301 SER B CA 1
ATOM 1273 C C . SER B 1 59 ? 2.762 50.894 92.328 1.00 36.35 301 SER B C 1
ATOM 1274 O O . SER B 1 59 ? 1.749 51.309 91.802 1.00 34.46 301 SER B O 1
ATOM 1277 N N . GLY B 1 60 ? 2.774 50.111 93.402 1.00 35.42 302 GLY B N 1
ATOM 1278 C CA . GLY B 1 60 ? 1.540 49.764 94.118 1.00 37.99 302 GLY B CA 1
ATOM 1279 C C . GLY B 1 60 ? 1.075 50.937 94.980 1.00 38.05 302 GLY B C 1
ATOM 1280 O O . GLY B 1 60 ? 1.745 51.959 95.071 1.00 37.43 302 GLY B O 1
ATOM 1281 N N . PRO B 1 61 ? -0.104 50.826 95.617 1.00 40.19 303 PRO B N 1
ATOM 1282 C CA . PRO B 1 61 ? -0.673 51.919 96.406 1.00 40.97 303 PRO B CA 1
ATOM 1283 C C . PRO B 1 61 ? 0.262 52.481 97.494 1.00 42.00 303 PRO B C 1
ATOM 1284 O O . PRO B 1 61 ? 0.220 53.663 97.732 1.00 42.79 303 PRO B O 1
ATOM 1288 N N . ARG B 1 62 ? 1.091 51.624 98.100 1.00 41.08 304 ARG B N 1
ATOM 1289 C CA . ARG B 1 62 ? 2.055 51.973 99.179 1.00 41.12 304 ARG B CA 1
ATOM 1290 C C . ARG B 1 62 ? 3.386 52.488 98.603 1.00 40.95 304 ARG B C 1
ATOM 1291 O O . ARG B 1 62 ? 4.290 52.768 99.414 1.00 43.30 304 ARG B O 1
ATOM 1299 N N . GLY B 1 63 ? 3.521 52.554 97.270 1.00 40.27 305 GLY B N 1
ATOM 1300 C CA . GLY B 1 63 ? 4.678 53.129 96.566 1.00 40.11 305 GLY B CA 1
ATOM 1301 C C . GLY B 1 63 ? 5.794 52.127 96.297 1.00 40.55 305 GLY B C 1
ATOM 1302 O O . GLY B 1 63 ? 6.839 52.568 95.816 1.00 43.78 305 GLY B O 1
ATOM 1303 N N . ALA B 1 64 ? 5.594 50.835 96.564 1.00 41.70 306 ALA B N 1
ATOM 1304 C CA . ALA B 1 64 ? 6.585 49.768 96.299 1.00 42.64 306 ALA B CA 1
ATOM 1305 C C . ALA B 1 64 ? 6.678 49.532 94.785 1.00 41.55 306 ALA B C 1
ATOM 1306 O O . ALA B 1 64 ? 5.656 49.526 94.069 1.00 38.30 306 ALA B O 1
ATOM 1308 N N . LEU B 1 65 ? 7.902 49.278 94.345 1.00 43.05 307 LEU B N 1
ATOM 1309 C CA . LEU B 1 65 ? 8.284 49.009 92.942 1.00 42.53 307 LEU B CA 1
ATOM 1310 C C . LEU B 1 65 ? 9.555 48.163 93.017 1.00 43.58 307 LEU B C 1
ATOM 1311 O O . LEU B 1 65 ? 10.573 48.700 93.485 1.00 41.47 307 LEU B O 1
ATOM 1316 N N . LYS B 1 66 ? 9.461 46.877 92.680 1.00 42.54 308 LYS B N 1
ATOM 1317 C CA . LYS B 1 66 ? 10.531 45.893 92.939 1.00 45.66 308 LYS B CA 1
ATOM 1318 C C . LYS B 1 66 ? 11.327 45.681 91.654 1.00 41.88 308 LYS B C 1
ATOM 1319 O O . LYS B 1 66 ? 10.808 45.213 90.645 1.00 41.10 308 LYS B O 1
ATOM 1325 N N . PRO B 1 67 ? 12.627 46.015 91.641 1.00 41.46 309 PRO B N 1
ATOM 1326 C CA . PRO B 1 67 ? 13.450 45.755 90.465 1.00 41.37 309 PRO B CA 1
ATOM 1327 C C . PRO B 1 67 ? 13.697 44.249 90.437 1.00 42.03 309 PRO B C 1
ATOM 1328 O O . PRO B 1 67 ? 14.009 43.660 91.468 1.00 41.22 309 PRO B O 1
ATOM 1332 N N . PRO B 1 68 ? 13.442 43.556 89.310 1.00 39.89 310 PRO B N 1
ATOM 1333 C CA . PRO B 1 68 ? 13.538 42.096 89.290 1.00 40.46 310 PRO B CA 1
ATOM 1334 C C . PRO B 1 68 ? 14.925 41.586 89.687 1.00 41.65 310 PRO B C 1
ATOM 1335 O O . PRO B 1 68 ? 15.942 42.140 89.241 1.00 39.51 310 PRO B O 1
ATOM 1339 N N . ALA B 1 69 ? 14.941 40.536 90.513 1.00 42.77 311 ALA B N 1
ATOM 1340 C CA . ALA B 1 69 ? 16.184 39.930 91.038 1.00 44.41 311 ALA B CA 1
ATOM 1341 C C . ALA B 1 69 ? 17.055 39.473 89.862 1.00 43.87 311 ALA B C 1
ATOM 1342 O O . ALA B 1 69 ? 16.518 38.898 88.906 1.0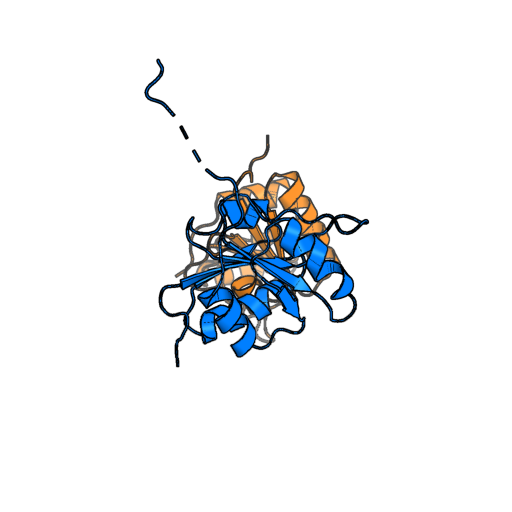0 41.93 311 ALA B O 1
ATOM 1344 N N . GLY B 1 70 ? 18.349 39.772 89.920 1.00 45.36 312 GLY B N 1
ATOM 1345 C CA . GLY B 1 70 ? 19.339 39.284 88.943 1.00 46.24 312 GLY B CA 1
ATOM 1346 C C . GLY B 1 70 ? 19.237 39.999 87.608 1.00 44.15 312 GLY B C 1
ATOM 1347 O O . GLY B 1 70 ? 19.875 39.528 86.653 1.00 44.94 312 GLY B O 1
ATOM 1348 N N . ARG B 1 71 ? 18.494 41.109 87.531 1.00 41.82 313 ARG B N 1
ATOM 1349 C CA . ARG B 1 71 ? 18.366 41.916 86.293 1.00 38.83 313 ARG B CA 1
ATOM 1350 C C . ARG B 1 71 ? 18.961 43.309 86.517 1.00 38.57 313 ARG B C 1
ATOM 1351 O O . ARG B 1 71 ? 19.138 43.723 87.699 1.00 38.98 313 ARG B O 1
ATOM 1359 N N . ARG B 1 72 ? 19.234 44.022 85.420 1.00 36.96 314 ARG B N 1
ATOM 1360 C CA . ARG B 1 72 ? 19.635 45.448 85.394 1.00 37.97 314 ARG B CA 1
ATOM 1361 C C . ARG B 1 72 ? 18.399 46.312 85.120 1.00 35.77 314 ARG B C 1
ATOM 1362 O O . ARG B 1 72 ? 17.810 46.179 84.016 1.00 34.75 314 ARG B O 1
ATOM 1370 N N . SER B 1 73 ? 17.993 47.126 86.085 1.00 33.90 315 SER B N 1
ATOM 1371 C CA . SER B 1 73 ? 16.757 47.954 85.989 1.00 33.90 315 SER B CA 1
ATOM 1372 C C . SER B 1 73 ? 17.036 49.425 86.294 1.00 32.06 315 SER B C 1
ATOM 1373 O O . SER B 1 73 ? 17.865 49.711 87.163 1.00 34.05 315 SER B O 1
ATOM 1376 N N . VAL B 1 74 ? 16.315 50.301 85.603 1.00 32.12 316 VAL B N 1
ATOM 1377 C CA . VAL B 1 74 ? 16.304 51.776 85.771 1.00 30.56 316 VAL B CA 1
ATOM 1378 C C . VAL B 1 74 ? 14.847 52.202 85.944 1.00 29.89 316 VAL B C 1
ATOM 1379 O O . VAL B 1 74 ? 14.036 51.773 85.135 1.00 29.53 316 VAL B O 1
ATOM 1383 N N . VAL B 1 75 ? 14.537 53.083 86.888 1.00 28.71 317 VAL B N 1
ATOM 1384 C CA . VAL B 1 75 ? 13.131 53.509 87.161 1.00 30.26 317 VAL B CA 1
ATOM 1385 C C . VAL B 1 75 ? 12.888 54.865 86.490 1.00 30.51 317 VAL B C 1
ATOM 1386 O O . VAL B 1 75 ? 13.761 55.735 86.566 1.00 31.25 317 VAL B O 1
ATOM 1390 N N . LEU B 1 76 ? 11.715 55.063 85.902 1.00 31.70 318 LEU B N 1
ATOM 1391 C CA . LEU B 1 76 ? 11.271 56.360 85.308 1.00 31.40 318 LEU B CA 1
ATOM 1392 C C . LEU B 1 76 ? 10.399 57.103 86.330 1.00 32.43 318 LEU B C 1
ATOM 1393 O O . LEU B 1 76 ? 9.395 56.534 86.785 1.00 33.67 318 LEU B O 1
ATOM 1398 N N . LEU B 1 77 ? 10.759 58.345 86.647 1.00 32.46 319 LEU B N 1
ATOM 1399 C CA . LEU B 1 77 ? 10.163 59.166 87.733 1.00 34.36 319 LEU B CA 1
ATOM 1400 C C . LEU B 1 77 ? 9.680 60.496 87.149 1.00 35.16 319 LEU B C 1
ATOM 1401 O O . LEU B 1 77 ? 10.330 61.020 86.215 1.00 33.18 319 LEU B O 1
ATOM 1406 N N . THR B 1 78 ? 8.628 61.069 87.724 1.00 36.37 320 THR B N 1
ATOM 1407 C CA . THR B 1 78 ? 8.306 62.506 87.519 1.00 38.69 320 THR B CA 1
ATOM 1408 C C . THR B 1 78 ? 9.224 63.315 88.423 1.00 40.21 320 THR B C 1
ATOM 1409 O O . THR B 1 78 ? 9.771 62.780 89.390 1.00 39.35 320 THR B O 1
ATOM 1413 N N . PRO B 1 79 ? 9.425 64.624 88.151 1.00 43.31 321 PRO B N 1
ATOM 1414 C CA . PRO B 1 79 ? 10.148 65.500 89.073 1.00 46.18 321 PRO B CA 1
ATOM 1415 C C . PRO B 1 79 ? 9.577 65.468 90.502 1.00 48.37 321 PRO B C 1
ATOM 1416 O O . PRO B 1 79 ? 10.336 65.582 91.459 1.00 51.96 321 PRO B O 1
ATOM 1420 N N . GLU B 1 80 ? 8.264 65.267 90.642 1.00 49.18 322 GLU B N 1
ATOM 1421 C CA . GLU B 1 80 ? 7.580 65.231 91.963 1.00 52.31 322 GLU B CA 1
ATOM 1422 C C . GLU B 1 80 ? 7.976 63.969 92.732 1.00 48.67 322 GLU B C 1
ATOM 1423 O O . GLU B 1 80 ? 7.710 63.927 93.938 1.00 50.90 322 GLU B O 1
ATOM 1429 N N . GLN B 1 81 ? 8.549 62.957 92.085 1.00 44.61 323 GLN B N 1
ATOM 1430 C CA . GLN B 1 81 ? 8.837 61.653 92.751 1.00 44.48 323 GLN B CA 1
ATOM 1431 C C . GLN B 1 81 ? 10.327 61.508 93.085 1.00 44.36 323 GLN B C 1
ATOM 1432 O O . GLN B 1 81 ? 10.741 60.380 93.375 1.00 44.31 323 GLN B O 1
ATOM 1438 N N . ARG B 1 82 ? 11.102 62.586 93.077 1.00 46.09 324 ARG B N 1
ATOM 1439 C CA . ARG B 1 82 ? 12.569 62.536 93.348 1.00 47.19 324 ARG B CA 1
ATOM 1440 C C . ARG B 1 82 ? 12.847 62.038 94.780 1.00 47.85 324 ARG B C 1
ATOM 1441 O O . ARG B 1 82 ? 13.903 61.422 94.984 1.00 45.39 324 ARG B O 1
ATOM 1449 N N . ASP B 1 83 ? 11.926 62.265 95.722 1.00 47.89 325 ASP B N 1
ATOM 1450 C CA . ASP B 1 83 ? 12.076 61.819 97.132 1.00 51.67 325 ASP B CA 1
ATOM 1451 C C . ASP B 1 83 ? 12.229 60.287 97.185 1.00 49.58 325 ASP B C 1
ATOM 1452 O O . ASP B 1 83 ? 12.745 59.804 98.181 1.00 47.77 325 ASP B O 1
ATOM 1457 N N . ARG B 1 84 ? 11.850 59.550 96.126 1.00 46.47 326 ARG B N 1
ATOM 1458 C CA . ARG B 1 84 ? 11.898 58.059 96.124 1.00 45.23 326 ARG B CA 1
ATOM 1459 C C . ARG B 1 84 ? 13.265 57.532 95.676 1.00 42.90 326 ARG B C 1
ATOM 1460 O O . ARG B 1 84 ? 13.503 56.318 95.818 1.00 43.84 326 ARG B O 1
ATOM 1468 N N . ILE B 1 85 ? 14.142 58.383 95.155 1.00 42.48 327 ILE B N 1
ATOM 1469 C CA . ILE B 1 85 ? 15.379 57.899 94.480 1.00 43.05 327 ILE B CA 1
ATOM 1470 C C . ILE B 1 85 ? 16.175 56.995 95.451 1.00 45.73 327 ILE B C 1
ATOM 1471 O O . ILE B 1 85 ? 16.502 55.840 95.069 1.00 45.89 327 ILE B O 1
ATOM 1476 N N . ASP B 1 86 ? 16.426 57.446 96.680 1.00 46.71 328 ASP B N 1
ATOM 1477 C CA . ASP B 1 86 ? 17.311 56.708 97.619 1.00 50.82 328 ASP B CA 1
ATOM 1478 C C . ASP B 1 86 ? 16.725 55.318 97.897 1.00 49.64 328 ASP B C 1
ATOM 1479 O O . ASP B 1 86 ? 17.484 54.315 97.794 1.00 49.24 328 ASP B O 1
ATOM 1484 N N . ARG B 1 87 ? 15.426 55.227 98.213 1.00 48.53 329 ARG B N 1
ATOM 1485 C CA . ARG B 1 87 ? 14.844 53.913 98.594 1.00 48.21 329 ARG B CA 1
ATOM 1486 C C . ARG B 1 87 ? 14.843 52.995 97.363 1.00 45.14 329 ARG B C 1
ATOM 1487 O O . ARG B 1 87 ? 15.081 51.799 97.550 1.00 41.32 329 ARG B O 1
ATOM 1495 N N . LEU B 1 88 ? 14.630 53.519 96.146 1.00 41.29 330 LEU B N 1
ATOM 1496 C CA . LEU B 1 88 ? 14.543 52.651 94.941 1.00 42.22 330 LEU B CA 1
ATOM 1497 C C . LEU B 1 88 ? 15.944 52.159 94.572 1.00 42.47 330 LEU B C 1
ATOM 1498 O O . LEU B 1 88 ? 16.075 50.975 94.191 1.00 41.91 330 LEU B O 1
ATOM 1503 N N . LYS B 1 89 ? 16.970 52.981 94.743 1.00 43.69 331 LYS B N 1
ATOM 1504 C CA . LYS B 1 89 ? 18.362 52.506 94.543 1.00 47.64 331 LYS B CA 1
ATOM 1505 C C . LYS B 1 89 ? 18.702 51.432 95.588 1.00 49.02 331 LYS B C 1
ATOM 1506 O O . LYS B 1 89 ? 19.247 50.396 95.185 1.00 46.97 331 LYS B O 1
ATOM 1512 N N . ALA B 1 90 ? 18.350 51.631 96.863 1.00 49.30 332 ALA B N 1
ATOM 1513 C CA . ALA B 1 90 ? 18.583 50.631 97.933 1.00 52.39 332 ALA B CA 1
ATOM 1514 C C . ALA B 1 90 ? 17.836 49.326 97.623 1.00 52.13 332 ALA B C 1
ATOM 1515 O O . ALA B 1 90 ? 18.342 48.261 98.006 1.00 53.28 332 ALA B O 1
ATOM 1517 N N . ALA B 1 91 ? 16.666 49.399 96.982 1.00 50.63 333 ALA B N 1
ATOM 1518 C CA . ALA B 1 91 ? 15.868 48.215 96.573 1.00 49.89 333 ALA B CA 1
ATOM 1519 C C . ALA B 1 91 ? 16.570 47.474 95.418 1.00 50.08 333 ALA B C 1
ATOM 1520 O O . ALA B 1 91 ? 16.266 46.293 95.218 1.00 49.87 333 ALA B O 1
ATOM 1522 N N . GLY B 1 92 ? 17.499 48.117 94.699 1.00 48.29 334 GLY B N 1
ATOM 1523 C CA . GLY B 1 92 ? 18.331 47.437 93.683 1.00 45.93 334 GLY B CA 1
ATOM 1524 C C . GLY B 1 92 ? 18.221 48.069 92.295 1.00 41.64 334 GLY B C 1
ATOM 1525 O O . GLY B 1 92 ? 18.898 47.562 91.395 1.00 39.53 334 GLY B O 1
ATOM 1526 N N . PHE B 1 93 ? 17.454 49.148 92.101 1.00 38.11 335 PHE B N 1
ATOM 1527 C CA . PHE B 1 93 ? 17.492 49.920 90.842 1.00 37.19 335 PHE B CA 1
ATOM 1528 C C . PHE B 1 93 ? 18.884 50.520 90.659 1.00 39.24 335 PHE B C 1
ATOM 1529 O O . PHE B 1 93 ? 19.475 51.076 91.577 1.00 39.49 335 PHE B O 1
ATOM 1537 N N . SER B 1 94 ? 19.393 50.421 89.446 1.00 39.54 336 SER B N 1
ATOM 1538 C CA . SER B 1 94 ? 20.734 50.921 89.089 1.00 40.98 336 SER B CA 1
ATOM 1539 C C . SER B 1 94 ? 20.737 52.455 89.078 1.00 39.67 336 SER B C 1
ATOM 1540 O O . SER B 1 94 ? 21.745 53.046 89.385 1.00 40.00 336 SER B O 1
ATOM 1543 N N . GLY B 1 95 ? 19.633 53.066 88.670 1.00 37.09 337 GLY B N 1
ATOM 1544 C CA . GLY B 1 95 ? 19.491 54.524 88.545 1.00 36.75 337 GLY B CA 1
ATOM 1545 C C . GLY B 1 95 ? 18.080 54.901 88.164 1.00 34.39 337 GLY B C 1
ATOM 1546 O O . GLY B 1 95 ? 17.169 54.020 88.162 1.00 31.70 337 GLY B O 1
ATOM 1547 N N . TYR B 1 96 ? 17.889 56.178 87.903 1.00 32.96 338 TYR B N 1
ATOM 1548 C CA . TYR B 1 96 ? 16.578 56.767 87.542 1.00 32.27 338 TYR B CA 1
ATOM 1549 C C . TYR B 1 96 ? 16.745 57.595 86.264 1.00 31.51 338 TYR B C 1
ATOM 1550 O O . TYR B 1 96 ? 17.856 57.948 85.894 1.00 30.89 338 TYR B O 1
ATOM 1559 N N . LEU B 1 97 ? 15.622 57.838 85.615 1.00 32.14 339 LEU B N 1
ATOM 1560 C CA . LEU B 1 97 ? 15.446 58.729 84.461 1.00 33.17 339 LEU B CA 1
ATOM 1561 C C . LEU B 1 97 ? 14.239 59.606 84.805 1.00 33.82 339 LEU B C 1
ATOM 1562 O O . LEU B 1 97 ? 13.249 59.071 85.345 1.00 36.71 339 LEU B O 1
ATOM 1567 N N . ILE B 1 98 ? 14.322 60.890 84.508 1.00 33.51 340 ILE B N 1
ATOM 1568 C CA . ILE B 1 98 ? 13.235 61.878 84.721 1.00 35.05 340 ILE B CA 1
ATOM 1569 C C . ILE B 1 98 ? 12.401 61.950 83.444 1.00 35.30 340 ILE B C 1
ATOM 1570 O O . ILE B 1 98 ? 13.001 62.113 82.367 1.00 34.68 340 ILE B O 1
ATOM 1575 N N . LYS B 1 99 ? 11.075 61.830 83.580 1.00 36.43 341 LYS B N 1
ATOM 1576 C CA . LYS B 1 99 ? 10.081 61.988 82.485 1.00 37.93 341 LYS B CA 1
ATOM 1577 C C . LYS B 1 99 ? 9.844 63.489 82.309 1.00 38.65 341 LYS B C 1
ATOM 1578 O O . LYS B 1 99 ? 9.635 64.187 83.289 1.00 37.18 341 LYS B O 1
ATOM 1584 N N . PRO B 1 100 ? 9.873 64.040 81.081 1.00 39.87 342 PRO B N 1
ATOM 1585 C CA . PRO B 1 100 ? 10.075 63.271 79.843 1.00 38.09 342 PRO B CA 1
ATOM 1586 C C . PRO B 1 100 ? 11.560 62.948 79.588 1.00 35.17 342 PRO B C 1
ATOM 1587 O O . PRO B 1 100 ? 12.374 63.825 79.850 1.00 34.15 342 PRO B O 1
ATOM 1591 N N . LEU B 1 101 ? 11.870 61.740 79.093 1.00 34.85 343 LEU B N 1
ATOM 1592 C CA . LEU B 1 101 ? 13.264 61.200 78.970 1.00 34.50 343 LEU B CA 1
ATOM 1593 C C . LEU B 1 101 ? 14.066 61.947 77.895 1.00 32.85 343 LEU B C 1
ATOM 1594 O O . LEU B 1 101 ? 13.556 62.161 76.796 1.00 33.57 343 LEU B O 1
ATOM 1599 N N . ARG B 1 102 ? 15.327 62.241 78.185 1.00 31.81 344 ARG B N 1
ATOM 1600 C CA . ARG B 1 102 ? 16.358 62.626 77.181 1.00 31.55 344 ARG B CA 1
ATOM 1601 C C . ARG B 1 102 ? 17.003 61.339 76.633 1.00 31.35 344 ARG B C 1
ATOM 1602 O O . ARG B 1 102 ? 17.409 60.489 77.447 1.00 30.88 344 ARG B O 1
ATOM 1610 N N . ALA B 1 103 ? 17.146 61.236 75.317 1.00 31.69 345 ALA B N 1
ATOM 1611 C CA . ALA B 1 103 ? 17.814 60.110 74.636 1.00 32.41 345 ALA B CA 1
ATOM 1612 C C . ALA B 1 103 ? 19.202 59.910 75.253 1.00 33.78 345 ALA B C 1
ATOM 1613 O O . ALA B 1 103 ? 19.560 58.759 75.564 1.00 34.55 345 ALA B O 1
ATOM 1615 N N . ALA B 1 104 ? 19.959 60.988 75.436 1.00 34.06 346 ALA B N 1
ATOM 1616 C CA . ALA B 1 104 ? 21.350 60.912 75.942 1.00 35.06 346 ALA B CA 1
ATOM 1617 C C . ALA B 1 104 ? 21.355 60.353 77.363 1.00 35.16 346 ALA B C 1
ATOM 1618 O O . ALA B 1 104 ? 22.298 59.593 77.710 1.00 35.72 346 ALA B O 1
ATOM 1620 N N . SER B 1 105 ? 20.352 60.683 78.171 1.00 34.11 347 SER B N 1
ATOM 1621 C CA . SER B 1 105 ? 20.248 60.182 79.562 1.00 33.96 347 SER B CA 1
ATOM 1622 C C . SER B 1 105 ? 19.897 58.691 79.549 1.00 32.34 347 SER B C 1
ATOM 1623 O O . SER B 1 105 ? 20.469 57.928 80.350 1.00 32.89 347 SER B O 1
ATOM 1626 N N . LEU B 1 106 ? 18.969 58.304 78.686 1.00 32.14 348 LEU B N 1
ATOM 1627 C CA . LEU B 1 106 ? 18.551 56.887 78.519 1.00 33.89 348 LEU B CA 1
ATOM 1628 C C . LEU B 1 106 ? 19.808 56.077 78.172 1.00 33.35 348 LEU B C 1
ATOM 1629 O O . LEU B 1 106 ? 20.057 55.076 78.855 1.00 32.82 348 LEU B O 1
ATOM 1634 N N . VAL B 1 107 ? 20.600 56.534 77.205 1.00 33.91 349 VAL B N 1
ATOM 1635 C CA . VAL B 1 107 ? 21.822 55.811 76.755 1.00 34.67 349 VAL B CA 1
ATOM 1636 C C . VAL B 1 107 ? 22.801 55.649 77.928 1.00 37.89 349 VAL B C 1
ATOM 1637 O O . VAL B 1 107 ? 23.234 54.502 78.178 1.00 38.16 349 VAL B O 1
ATOM 1641 N N . ALA B 1 108 ? 23.129 56.729 78.637 1.00 37.95 350 ALA B N 1
ATOM 1642 C CA . ALA B 1 108 ? 24.069 56.682 79.777 1.00 38.62 350 ALA B CA 1
ATOM 1643 C C . ALA B 1 108 ? 23.524 55.717 80.842 1.00 37.36 350 ALA B C 1
ATOM 1644 O O . ALA B 1 108 ? 24.293 54.879 81.284 1.00 39.49 350 ALA B O 1
ATOM 1646 N N . GLN B 1 109 ? 22.244 55.778 81.222 1.00 35.64 351 GLN B N 1
ATOM 1647 C CA . GLN B 1 109 ? 21.737 54.933 82.339 1.00 35.67 351 GLN B CA 1
ATOM 1648 C C . GLN B 1 109 ? 21.654 53.459 81.922 1.00 36.67 351 GLN B C 1
ATOM 1649 O O . GLN B 1 109 ? 21.903 52.609 82.788 1.00 38.58 351 GLN B O 1
ATOM 1655 N N . VAL B 1 110 ? 21.371 53.160 80.648 1.00 36.06 352 VAL B N 1
ATOM 1656 C CA . VAL B 1 110 ? 21.372 51.763 80.133 1.00 36.17 352 VAL B CA 1
ATOM 1657 C C . VAL B 1 110 ? 22.814 51.230 80.147 1.00 38.21 352 VAL B C 1
ATOM 1658 O O . VAL B 1 110 ? 23.006 50.103 80.610 1.00 37.12 352 VAL B O 1
ATOM 1662 N N . LEU B 1 111 ? 23.783 52.006 79.655 1.00 40.33 353 LEU B N 1
ATOM 1663 C CA . LEU B 1 111 ? 25.194 51.562 79.549 1.00 43.07 353 LEU B CA 1
ATOM 1664 C C . LEU B 1 111 ? 25.780 51.301 80.942 1.00 45.70 353 LEU B C 1
ATOM 1665 O O . LEU B 1 111 ? 26.594 50.388 81.052 1.00 47.22 353 LEU B O 1
ATOM 1670 N N . GLN B 1 112 ? 25.394 52.076 81.960 1.00 46.77 354 GLN B N 1
ATOM 1671 C CA . GLN B 1 112 ? 26.002 52.033 83.322 1.00 48.26 354 GLN B CA 1
ATOM 1672 C C . GLN B 1 112 ? 25.208 51.132 84.269 1.00 46.56 354 GLN B C 1
ATOM 1673 O O . GLN B 1 112 ? 25.673 50.940 85.385 1.00 45.68 354 GLN B O 1
ATOM 1679 N N . ALA B 1 113 ? 24.071 50.591 83.837 1.00 45.63 355 ALA B N 1
ATOM 1680 C CA . ALA B 1 113 ? 23.178 49.749 84.668 1.00 44.86 355 ALA B CA 1
ATOM 1681 C C . ALA B 1 113 ? 23.916 48.494 85.178 1.00 46.50 355 ALA B C 1
ATOM 1682 O O . ALA B 1 113 ? 24.601 47.834 84.405 1.00 45.82 355 ALA B O 1
ATOM 1684 N N . VAL B 1 114 ? 23.766 48.205 86.475 1.00 47.75 356 VAL B N 1
ATOM 1685 C CA . VAL B 1 114 ? 24.398 47.062 87.197 1.00 48.91 356 VAL B CA 1
ATOM 1686 C C . VAL B 1 114 ? 23.265 46.161 87.696 1.00 46.72 356 VAL B C 1
ATOM 1687 O O . VAL B 1 114 ? 22.098 46.632 87.743 1.00 45.44 356 VAL B O 1
ATOM 1691 N N . THR B 1 115 ? 23.568 44.901 87.989 1.00 46.04 357 THR B N 1
ATOM 1692 C CA . THR B 1 115 ? 22.575 43.866 88.377 1.00 47.52 357 THR B CA 1
ATOM 1693 C C . THR B 1 115 ? 22.104 44.073 89.820 1.00 48.23 357 THR B C 1
ATOM 1694 O O . THR B 1 115 ? 22.973 44.237 90.697 1.00 46.65 357 THR B O 1
ATOM 1698 N N . ALA B 1 116 ? 20.793 43.969 90.054 1.00 47.87 358 ALA B N 1
ATOM 1699 C CA . ALA B 1 116 ? 20.184 43.899 91.399 1.00 52.75 358 ALA B CA 1
ATOM 1700 C C . ALA B 1 116 ? 20.562 42.575 92.097 1.00 59.91 358 ALA B C 1
ATOM 1701 O O . ALA B 1 116 ? 20.829 41.577 91.392 1.00 59.60 358 ALA B O 1
ATOM 1703 N N . ASP B 1 117 ? 20.557 42.576 93.437 1.00 64.75 359 ASP B N 1
ATOM 1704 C CA . ASP B 1 117 ? 20.340 41.376 94.300 1.00 71.43 359 ASP B CA 1
ATOM 1705 C C . ASP B 1 117 ? 20.553 41.771 95.762 1.00 70.23 359 ASP B C 1
ATOM 1706 O O . ASP B 1 117 ? 21.688 42.071 96.129 1.00 72.16 359 ASP B O 1
#